Protein 8BF6 (pdb70)

Nearest PDB structures (foldseek):
  8bnw-assembly1_A  TM=9.988E-01  e=3.077E-55  Parageobacillus thermoglucosidasius
  3gfv-assembly2_B  TM=9.830E-01  e=4.828E-36  Bacillus subtilis subsp. subtilis str. 168
  5oah-assembly2_B  TM=9.627E-01  e=1.630E-33  Campylobacter jejuni
  5mbu-assembly2_B  TM=9.607E-01  e=5.272E-34  Campylobacter jejuni
  3tef-assembly1_A  TM=9.448E-01  e=3.572E-28  Vibrio cholerae

Sequence (278 aa):
EEITIKHELGETKVKKKPEKVVVFDFGVLDSLDKLGVEVTGVPKANLPSYLEKYKDSKYENVGGLMEPDFEKINEIAPDLIIISGRQANSYEKFAEIAPTVYMGIDTKNYIDSFANNMKTLGKIFGKEKEVEKELESINKQIEAVKAKAEKTSGKALIVLTTGGKVSAYGPGSRFGIIHDVLGIKPVDANIEVSTHGQSISFEYIAEKNPDYLFVVDRDAVVAGKPSAKQTIENELVKKTNAYKNNRIIYLNPNYWYLAGGGLISVAEMINEVEKGIE

Foldseek 3Di:
DWDWDQAPQGIFIAAAQWDEEEELAVQVVVQCVQLVRDHAEYQQVQAFPVRPVCVDPSHHHQHHSQDGVLVVLLVSLGREYEHEDSCSVVQVSVVVRYGYHYQYAQLLHRLVSLLVSLCVVCGRHVNNVVSVVLSVVLVVLLVVLLVVDVPDAFAEWEWEDDPLWIFTDEARELLNCLVPRRPHHHLDHDFDHDLNHHTDDLLVQLVSQGLAYEYEQPCCRPVVDGCTCVSQPDDSNCNHNCNVVVLHQYDHCSLSPRHDSHSVSSSSRSVSSSVSSD

Radius of gyration: 19.24 Å; Cα contacts (8 Å, |Δi|>4): 559; chains: 1; bounding box: 33×59×33 Å

Secondary structure (DSSP, 8-state):
-EEEEEETTEEEEEESS-S-EEE--HHHHHHHHHTT---SEE-GGG--GGGGGGGSTTSEE-EETTEE-HHHHHHH--SEEEE-GGGGGGHHHHHHHS-EEE----TTSHHHHHHHHHHHHHHHHT-HHHHHHHHHHHHHHHHHHHHHHHSS--EEEEEEEETTEEEEE-TTSTTTHHHHTT-PEES-TT----TT-EEE-HHHHHHH--SEEEEEEHHHHHTS---HHHHHSSTGGGGSHHHHTT-EEEE-HHHHTS--SSHHHHHHHHHHHHHHH-

B-factor: mean 61.37, std 17.38, range [30.0, 127.42]

Structure (mmCIF, N/CA/C/O backbone):
data_8BF6
#
_entry.id   8BF6
#
_cell.length_a   36.295
_cell.length_b   116.711
_cell.length_c   141.471
_cell.angle_alpha   90.000
_cell.angle_beta   90.000
_cell.angle_gamma   90.000
#
_symmetry.space_group_name_H-M   'C 2 2 21'
#
loop_
_entity.id
_entity.type
_entity.pdbx_description
1 polymer 'ABC transporter'
2 non-polymer 'FE (III) ION'
3 non-polymer Azotochelin
4 non-polymer 'NICKEL (II) ION'
5 non-polymer 'SULFATE ION'
6 water water
#
loop_
_atom_site.group_PDB
_atom_site.id
_atom_site.type_symbol
_atom_site.label_atom_id
_atom_site.label_alt_id
_atom_site.label_comp_id
_atom_site.label_asym_id
_atom_site.label_entity_id
_atom_site.label_seq_id
_atom_site.pdbx_PDB_ins_code
_atom_site.Cartn_x
_atom_site.Cartn_y
_atom_site.Cartn_z
_atom_site.occupancy
_atom_site.B_iso_or_equiv
_atom_site.auth_seq_id
_atom_site.auth_comp_id
_atom_site.auth_asym_id
_atom_site.auth_atom_id
_atom_site.pdbx_PDB_model_num
ATOM 1 N N . GLU A 1 20 ? 9.313 21.602 8.792 1.000 91.798 20 GLU A N 1
ATOM 2 C CA . GLU A 1 20 ? 9.659 20.711 7.656 1.000 93.827 20 GLU A CA 1
ATOM 3 C C . GLU A 1 20 ? 8.731 19.495 7.708 1.000 94.674 20 GLU A C 1
ATOM 4 O O . GLU A 1 20 ? 9.171 18.359 7.859 1.000 93.997 20 GLU A O 1
ATOM 16 N N . GLU A 1 21 ? 7.431 19.759 7.557 1.000 92.736 21 GLU A N 1
ATOM 17 C CA . GLU A 1 21 ? 6.369 18.777 7.719 1.000 90.792 21 GLU A CA 1
ATOM 18 C C . GLU A 1 21 ? 6.450 17.724 6.608 1.000 89.702 21 GLU A C 1
ATOM 19 O O . GLU A 1 21 ? 6.778 18.060 5.477 1.000 87.846 21 GLU A O 1
ATOM 31 N N . ILE A 1 22 ? 6.172 16.447 6.925 1.000 86.239 22 ILE A N 1
ATOM 32 C CA . ILE A 1 22 ? 5.965 15.424 5.904 1.000 83.173 22 ILE A CA 1
ATOM 33 C C . ILE A 1 22 ? 4.730 14.609 6.269 1.000 79.308 22 ILE A C 1
ATOM 34 O O . ILE A 1 22 ? 4.307 14.630 7.418 1.000 80.893 22 ILE A O 1
ATOM 50 N N . THR A 1 23 ? 4.177 13.891 5.280 1.000 81.169 23 THR A N 1
ATOM 51 C CA . THR A 1 23 ? 2.995 13.057 5.458 1.000 78.361 23 THR A CA 1
ATOM 52 C C . THR A 1 23 ? 3.396 11.584 5.371 1.000 76.326 23 THR A C 1
ATOM 53 O O . THR A 1 23 ? 3.959 11.155 4.368 1.000 77.445 23 THR A O 1
ATOM 64 N N . ILE A 1 24 ? 3.054 10.817 6.414 1.000 72.007 24 ILE A N 1
ATOM 65 C CA . ILE A 1 24 ? 3.305 9.390 6.476 1.000 72.434 24 ILE A CA 1
ATOM 66 C C . ILE A 1 24 ? 1.994 8.655 6.206 1.000 72.998 24 ILE A C 1
ATOM 67 O O . ILE A 1 24 ? 1.018 8.863 6.921 1.000 77.372 24 ILE A O 1
ATOM 83 N N . LYS A 1 25 ? 1.980 7.795 5.180 1.000 74.016 25 LYS A N 1
ATOM 84 C CA . LYS A 1 25 ? 0.895 6.847 4.984 1.000 76.549 25 LYS A CA 1
ATOM 85 C C . LYS A 1 25 ? 1.205 5.636 5.840 1.000 72.912 25 LYS A C 1
ATOM 86 O O . LYS A 1 25 ? 2.348 5.200 5.889 1.000 79.330 25 LYS A O 1
ATOM 105 N N . HIS A 1 26 ? 0.206 5.105 6.536 1.000 70.599 26 HIS A N 1
ATOM 106 C CA . HIS A 1 26 ? 0.456 3.938 7.361 1.000 67.796 26 HIS A CA 1
ATOM 107 C C . HIS A 1 26 ? -0.819 3.112 7.386 1.000 71.828 26 HIS A C 1
ATOM 108 O O . HIS A 1 26 ? -1.857 3.551 6.895 1.000 68.236 26 HIS A O 1
ATOM 123 N N . GLU A 1 27 ? -0.706 1.917 7.964 1.000 69.726 27 GLU A N 1
ATOM 124 C CA . GLU A 1 27 ? -1.796 0.962 7.995 1.000 73.422 27 GLU A CA 1
ATOM 125 C C . GLU A 1 27 ? -3.085 1.628 8.489 1.000 75.907 27 GLU A C 1
ATOM 126 O O . GLU A 1 27 ? -4.155 1.218 8.066 1.000 81.559 27 GLU A O 1
ATOM 138 N N . LEU A 1 28 ? -3.008 2.651 9.361 1.000 73.006 28 LEU A N 1
ATOM 139 C CA . LEU A 1 28 ? -4.207 3.158 10.022 1.000 73.599 28 LEU A CA 1
ATOM 140 C C . LEU A 1 28 ? -4.579 4.571 9.577 1.000 75.388 28 LEU A C 1
ATOM 141 O O . LEU A 1 28 ? -5.473 5.173 10.170 1.000 75.838 28 LEU A O 1
ATOM 157 N N . GLY A 1 29 ? -3.917 5.098 8.543 1.000 72.503 29 GLY A N 1
ATOM 158 C CA . GLY A 1 29 ? -4.273 6.407 8.028 1.000 72.984 29 GLY A CA 1
ATOM 159 C C . GLY A 1 29 ? -3.058 7.215 7.596 1.000 70.833 29 GLY A C 1
ATOM 160 O O . GLY A 1 29 ? -1.981 6.680 7.354 1.000 75.941 29 GLY A O 1
ATOM 164 N N . GLU A 1 30 ? -3.260 8.522 7.495 1.000 74.854 30 GLU A N 1
ATOM 165 C CA . GLU A 1 30 ? -2.230 9.403 6.988 1.000 77.885 30 GLU A CA 1
ATOM 166 C C . GLU A 1 30 ? -1.916 10.433 8.053 1.000 72.513 30 GLU A C 1
ATOM 167 O O . GLU A 1 30 ? -2.796 11.192 8.449 1.000 77.964 30 GLU A O 1
ATOM 179 N N . THR A 1 31 ? -0.645 10.492 8.445 1.000 66.283 31 THR A N 1
ATOM 180 C CA . THR A 1 31 ? -0.247 11.390 9.510 1.000 68.229 31 THR A CA 1
ATOM 181 C C . THR A 1 31 ? 0.742 12.426 8.987 1.000 66.964 31 THR A C 1
ATOM 182 O O . THR A 1 31 ? 1.750 12.081 8.383 1.000 69.148 31 THR A O 1
ATOM 193 N N . LYS A 1 32 ? 0.454 13.693 9.291 1.000 68.685 32 LYS A N 1
ATOM 194 C CA . LYS A 1 32 ? 1.352 14.799 9.013 1.000 70.562 32 LYS A CA 1
ATOM 195 C C . LYS A 1 32 ? 2.289 14.990 10.204 1.000 66.196 32 LYS A C 1
ATOM 196 O O . LYS A 1 32 ? 1.834 15.172 11.331 1.000 67.570 32 LYS A O 1
ATOM 215 N N . VAL A 1 33 ? 3.601 14.968 9.955 1.000 65.448 33 VAL A N 1
ATOM 216 C CA . VAL A 1 33 ? 4.563 15.002 11.042 1.000 67.242 33 VAL A CA 1
ATOM 217 C C . VAL A 1 33 ? 5.661 16.015 10.740 1.000 70.326 33 VAL A C 1
ATOM 218 O O . VAL A 1 33 ? 6.202 16.062 9.641 1.000 74.832 33 VAL A O 1
ATOM 231 N N . LYS A 1 34 ? 6.015 16.779 11.773 1.000 74.616 34 LYS A N 1
ATOM 232 C CA . LYS A 1 34 ? 7.191 17.629 11.764 1.000 80.133 34 LYS A CA 1
ATOM 233 C C . LYS A 1 34 ? 8.416 16.726 11.632 1.000 76.856 34 LYS A C 1
ATOM 234 O O . LYS A 1 34 ? 8.536 15.757 12.379 1.000 74.715 34 LYS A O 1
ATOM 253 N N . LYS A 1 35 ? 9.290 17.013 10.655 1.000 72.621 35 LYS A N 1
ATOM 254 C CA . LYS A 1 35 ? 10.606 16.385 10.596 1.000 71.255 35 LYS A CA 1
ATOM 255 C C . LYS A 1 35 ? 11.421 16.744 11.837 1.000 67.289 35 LYS A C 1
ATOM 256 O O . LYS A 1 35 ? 11.357 17.869 12.330 1.000 65.360 35 LYS A O 1
ATOM 275 N N . LYS A 1 36 ? 12.231 15.778 12.282 1.000 60.968 36 LYS A N 1
ATOM 276 C CA . LYS A 1 36 ? 13.081 15.897 13.457 1.000 61.510 36 LYS A CA 1
ATOM 277 C C . LYS A 1 36 ? 12.288 16.390 14.665 1.000 58.497 36 LYS A C 1
ATOM 278 O O . LYS A 1 36 ? 12.688 17.349 15.318 1.000 59.868 36 LYS A O 1
ATOM 297 N N . PRO A 1 37 ? 11.157 15.740 15.015 1.000 54.932 37 PRO A N 1
ATOM 298 C CA . PRO A 1 37 ? 10.329 16.202 16.134 1.000 57.805 37 PRO A CA 1
ATOM 299 C C . PRO A 1 37 ? 11.112 16.221 17.450 1.000 54.908 37 PRO A C 1
ATOM 300 O O . PRO A 1 37 ? 11.971 15.372 17.657 1.000 55.043 37 PRO A O 1
ATOM 311 N N . GLU A 1 38 ? 10.799 17.191 18.320 1.000 54.138 38 GLU A N 1
ATOM 312 C CA . GLU A 1 38 ? 11.517 17.373 19.574 1.000 61.329 38 GLU A CA 1
ATOM 313 C C . GLU A 1 38 ? 11.116 16.266 20.556 1.000 54.224 38 GLU A C 1
ATOM 314 O O . GLU A 1 38 ? 11.985 15.622 21.119 1.000 51.641 38 GLU A O 1
ATOM 326 N N . LYS A 1 39 ? 9.813 16.021 20.725 1.000 47.642 39 LYS A N 1
ATOM 327 C CA . LYS A 1 39 ? 9.330 15.121 21.760 1.000 49.882 39 LYS A CA 1
ATOM 328 C C . LYS A 1 39 ? 8.702 13.879 21.122 1.000 47.095 39 LYS A C 1
ATOM 329 O O . LYS A 1 39 ? 7.649 13.973 20.475 1.000 46.866 39 LYS A O 1
ATOM 348 N N . VAL A 1 40 ? 9.341 12.721 21.337 1.000 45.490 40 VAL A N 1
ATOM 349 C CA . VAL A 1 40 ? 8.918 11.463 20.725 1.000 45.240 40 VAL A CA 1
ATOM 350 C C . VAL A 1 40 ? 8.518 10.464 21.811 1.000 44.991 40 VAL A C 1
ATOM 351 O O . VAL A 1 40 ? 9.340 10.133 22.668 1.000 45.231 40 VAL A O 1
ATOM 364 N N . VAL A 1 41 ? 7.269 9.975 21.730 1.000 40.948 41 VAL A N 1
ATOM 365 C CA . VAL A 1 41 ? 6.776 8.885 22.572 1.000 40.191 41 VAL A CA 1
ATOM 366 C C . VAL A 1 41 ? 6.651 7.593 21.742 1.000 36.619 41 VAL A C 1
ATOM 367 O O . VAL A 1 41 ? 6.089 7.587 20.644 1.000 38.917 41 VAL A O 1
ATOM 380 N N . VAL A 1 42 ? 7.181 6.485 22.284 1.000 36.550 42 VAL A N 1
ATOM 381 C CA . VAL A 1 42 ? 7.387 5.237 21.553 1.000 36.874 42 VAL A CA 1
ATOM 382 C C . VAL A 1 42 ? 6.748 4.088 22.331 1.000 37.204 42 VAL A C 1
ATOM 383 O O . VAL A 1 42 ? 7.078 3.865 23.504 1.000 36.341 42 VAL A O 1
ATOM 396 N N . PHE A 1 43 ? 5.834 3.374 21.665 1.000 35.413 43 PHE A N 1
ATOM 397 C CA . PHE A 1 43 ? 5.160 2.223 22.238 1.000 37.623 43 PHE A CA 1
ATOM 398 C C . PHE A 1 43 ? 5.520 0.906 21.539 1.000 41.376 43 PHE A C 1
ATOM 399 O O . PHE A 1 43 ? 4.890 -0.112 21.824 1.000 38.416 43 PHE A O 1
ATOM 416 N N . ASP A 1 44 ? 6.506 0.923 20.632 1.000 40.512 44 ASP A N 1
ATOM 417 C CA . ASP A 1 44 ? 6.990 -0.287 19.981 1.000 40.211 44 ASP A CA 1
ATOM 418 C C . ASP A 1 44 ? 8.474 -0.410 20.312 1.000 38.327 44 ASP A C 1
ATOM 419 O O . ASP A 1 44 ? 9.229 0.528 20.057 1.000 41.250 44 ASP A O 1
ATOM 428 N N . PHE A 1 45 ? 8.913 -1.550 20.860 1.000 39.177 45 PHE A N 1
ATOM 429 C CA . PHE A 1 45 ? 10.286 -1.628 21.360 1.000 37.263 45 PHE A CA 1
ATOM 430 C C . PHE A 1 45 ? 11.301 -1.811 20.230 1.000 35.777 45 PHE A C 1
ATOM 431 O O . PHE A 1 45 ? 12.423 -1.327 20.329 1.000 39.836 45 PHE A O 1
ATOM 448 N N . GLY A 1 46 ? 10.886 -2.483 19.163 1.000 38.176 46 GLY A N 1
ATOM 449 C CA . GLY A 1 46 ? 11.594 -2.471 17.892 1.000 40.799 46 GLY A CA 1
ATOM 450 C C . GLY A 1 46 ? 11.928 -1.062 17.426 1.000 38.247 46 GLY A C 1
ATOM 451 O O . GLY A 1 46 ? 13.062 -0.768 17.076 1.000 40.277 46 GLY A O 1
ATOM 455 N N . VAL A 1 47 ? 10.931 -0.179 17.406 1.000 38.566 47 VAL A N 1
ATOM 456 C CA . VAL A 1 47 ? 11.223 1.201 17.059 1.000 38.634 47 VAL A CA 1
ATOM 457 C C . VAL A 1 47 ? 12.186 1.806 18.069 1.000 38.821 47 VAL A C 1
ATOM 458 O O . VAL A 1 47 ? 13.096 2.557 17.683 1.000 38.198 47 VAL A O 1
ATOM 471 N N . LEU A 1 48 ? 11.954 1.518 19.359 1.000 37.150 48 LEU A N 1
ATOM 472 C CA . LEU A 1 48 ? 12.771 2.118 20.392 1.000 37.425 48 LEU A CA 1
ATOM 473 C C . LEU A 1 48 ? 14.229 1.727 20.176 1.000 36.751 48 LEU A C 1
ATOM 474 O O . LEU A 1 48 ? 15.116 2.581 20.213 1.000 39.935 48 LEU A O 1
ATOM 490 N N . ASP A 1 49 ? 14.469 0.441 19.935 1.000 35.317 49 ASP A N 1
ATOM 491 C CA . ASP A 1 49 ? 15.835 -0.022 19.742 1.000 41.595 49 ASP A CA 1
ATOM 492 C C . ASP A 1 49 ? 16.417 0.531 18.431 1.000 41.163 49 ASP A C 1
ATOM 493 O O . ASP A 1 49 ? 17.627 0.716 18.328 1.000 43.084 49 ASP A O 1
ATOM 502 N N . SER A 1 50 ? 15.568 0.790 17.430 1.000 41.962 50 SER A N 1
ATOM 503 C CA . SER A 1 50 ? 16.023 1.390 16.180 1.000 41.871 50 SER A CA 1
ATOM 504 C C . SER A 1 50 ? 16.478 2.832 16.416 1.000 44.668 50 SER A C 1
ATOM 505 O O . SER A 1 50 ? 17.572 3.232 16.012 1.000 45.092 50 SER A O 1
ATOM 513 N N . LEU A 1 51 ? 15.649 3.617 17.109 1.000 45.600 51 LEU A N 1
ATOM 514 C CA . LEU A 1 51 ? 16.007 4.990 17.427 1.000 46.277 51 LEU A CA 1
ATOM 515 C C . LEU A 1 51 ? 17.246 5.009 18.322 1.000 46.794 51 LEU A C 1
ATOM 516 O O . LEU A 1 51 ? 18.127 5.850 18.138 1.000 49.635 51 LEU A O 1
ATOM 532 N N . ASP A 1 52 ? 17.354 4.040 19.244 1.000 48.686 52 ASP A N 1
ATOM 533 C CA . ASP A 1 52 ? 18.572 3.902 20.036 1.000 50.097 52 ASP A CA 1
ATOM 534 C C . ASP A 1 52 ? 19.775 3.741 19.099 1.000 53.656 52 ASP A C 1
ATOM 535 O O . ASP A 1 52 ? 20.810 4.366 19.269 1.000 54.606 52 ASP A O 1
ATOM 544 N N . LYS A 1 53 ? 19.645 2.846 18.126 1.000 54.071 53 LYS A N 1
ATOM 545 C CA . LYS A 1 53 ? 20.737 2.520 17.227 1.000 53.659 53 LYS A CA 1
ATOM 546 C C . LYS A 1 53 ? 21.147 3.746 16.412 1.000 54.841 53 LYS A C 1
ATOM 547 O O . LYS A 1 53 ? 22.334 3.917 16.126 1.000 54.927 53 LYS A O 1
ATOM 566 N N . LEU A 1 54 ? 20.173 4.593 16.045 1.000 52.634 54 LEU A N 1
ATOM 567 C CA . LEU A 1 54 ? 20.429 5.748 15.190 1.000 56.044 54 LEU A CA 1
ATOM 568 C C . LEU A 1 54 ? 20.785 7.000 15.987 1.000 54.823 54 LEU A C 1
ATOM 569 O O . LEU A 1 54 ? 20.916 8.073 15.401 1.000 56.207 54 LEU A O 1
ATOM 585 N N . GLY A 1 55 ? 20.891 6.880 17.316 1.000 53.379 55 GLY A N 1
ATOM 586 C CA . GLY A 1 55 ? 21.267 7.999 18.159 1.000 49.252 55 GLY A CA 1
ATOM 587 C C . GLY A 1 55 ? 20.190 9.071 18.187 1.000 51.296 55 GLY A C 1
ATOM 588 O O . GLY A 1 55 ? 20.489 10.253 18.276 1.000 55.538 55 GLY A O 1
ATOM 592 N N . VAL A 1 56 ? 18.928 8.653 18.075 1.000 53.465 56 VAL A N 1
ATOM 593 C CA . VAL A 1 56 ? 17.808 9.576 18.114 1.000 49.084 56 VAL A CA 1
ATOM 594 C C . VAL A 1 56 ? 17.241 9.557 19.533 1.000 47.889 56 VAL A C 1
ATOM 595 O O . VAL A 1 56 ? 16.904 8.490 20.031 1.000 45.860 56 VAL A O 1
ATOM 608 N N . GLU A 1 57 ? 17.061 10.733 20.139 1.000 46.120 57 GLU A N 1
ATOM 609 C CA . GLU A 1 57 ? 16.657 10.797 21.530 1.000 50.738 57 GLU A CA 1
ATOM 610 C C . GLU A 1 57 ? 15.131 10.677 21.602 1.000 47.596 57 GLU A C 1
ATOM 611 O O . GLU A 1 57 ? 14.411 11.280 20.811 1.000 52.775 57 GLU A O 1
ATOM 623 N N . VAL A 1 58 ? 14.624 9.864 22.527 1.000 45.101 58 VAL A N 1
ATOM 624 C CA . VAL A 1 58 ? 13.192 9.777 22.750 1.000 42.430 58 VAL A CA 1
ATOM 625 C C . VAL A 1 58 ? 12.875 10.395 24.109 1.000 40.130 58 VAL A C 1
ATOM 626 O O . VAL A 1 58 ? 13.757 10.521 24.952 1.000 43.761 58 VAL A O 1
ATOM 639 N N . THR A 1 59 ? 11.603 10.792 24.292 1.000 43.052 59 THR A N 1
ATOM 640 C CA . THR A 1 59 ? 11.144 11.479 25.485 1.000 41.886 59 THR A CA 1
ATOM 641 C C . THR A 1 59 ? 10.413 10.509 26.405 1.000 41.544 59 THR A C 1
ATOM 642 O O . THR A 1 59 ? 10.618 10.564 27.610 1.000 40.204 59 THR A O 1
ATOM 653 N N . GLY A 1 60 ? 9.504 9.688 25.856 1.000 38.491 60 GLY A N 1
ATOM 654 C CA . GLY A 1 60 ? 8.647 8.843 26.685 1.000 38.138 60 GLY A CA 1
ATOM 655 C C . GLY A 1 60 ? 8.594 7.394 26.184 1.000 39.238 60 GLY A C 1
ATOM 656 O O . GLY A 1 60 ? 8.595 7.143 24.972 1.000 35.510 60 GLY A O 1
ATOM 660 N N . VAL A 1 61 ? 8.559 6.449 27.128 1.000 36.811 61 VAL A N 1
ATOM 661 C CA . VAL A 1 61 ? 8.452 5.026 26.834 1.000 38.864 61 VAL A CA 1
ATOM 662 C C . VAL A 1 61 ? 7.596 4.371 27.913 1.000 38.185 61 VAL A C 1
ATOM 663 O O . VAL A 1 61 ? 7.479 4.899 29.027 1.000 35.192 61 VAL A O 1
ATOM 676 N N . PRO A 1 62 ? 7.028 3.173 27.629 1.000 41.279 62 PRO A N 1
ATOM 677 C CA . PRO A 1 62 ? 6.294 2.388 28.624 1.000 42.598 62 PRO A CA 1
ATOM 678 C C . PRO A 1 62 ? 7.252 1.538 29.460 1.000 39.423 62 PRO A C 1
ATOM 679 O O . PRO A 1 62 ? 7.583 0.401 29.100 1.000 39.220 62 PRO A O 1
ATOM 690 N N . LYS A 1 63 ? 7.711 2.135 30.562 1.000 37.650 63 LYS A N 1
ATOM 691 C CA . LYS A 1 63 ? 8.818 1.582 31.330 1.000 39.381 63 LYS A CA 1
ATOM 692 C C . LYS A 1 63 ? 8.449 0.231 31.933 1.000 38.261 63 LYS A C 1
ATOM 693 O O . LYS A 1 63 ? 9.316 -0.620 32.080 1.000 41.907 63 LYS A O 1
ATOM 712 N N . ALA A 1 64 ? 7.162 0.025 32.209 1.000 42.092 64 ALA A N 1
ATOM 713 C CA . ALA A 1 64 ? 6.708 -1.195 32.864 1.000 48.194 64 ALA A CA 1
ATOM 714 C C . ALA A 1 64 ? 7.062 -2.440 32.046 1.000 45.130 64 ALA A C 1
ATOM 715 O O . ALA A 1 64 ? 7.205 -3.504 32.634 1.000 47.754 64 ALA A O 1
ATOM 722 N N . ASN A 1 65 ? 7.203 -2.348 30.712 1.000 39.122 65 ASN A N 1
ATOM 723 C CA . ASN A 1 65 ? 7.454 -3.559 29.926 1.000 38.482 65 ASN A CA 1
ATOM 724 C C . ASN A 1 65 ? 8.786 -3.504 29.185 1.000 39.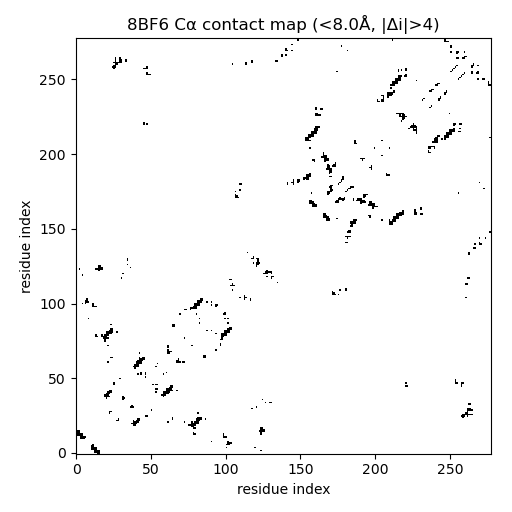093 65 ASN A C 1
ATOM 725 O O . ASN A 1 65 ? 8.941 -4.211 28.206 1.000 37.671 65 ASN A O 1
ATOM 736 N N . LEU A 1 66 ? 9.709 -2.628 29.596 1.000 37.050 66 LEU A N 1
ATOM 737 C CA . LEU A 1 66 ? 10.931 -2.436 28.849 1.000 36.663 66 LEU A CA 1
ATOM 738 C C . LEU A 1 66 ? 11.684 -3.753 28.817 1.000 39.420 66 LEU A C 1
ATOM 739 O O . LEU A 1 66 ? 11.831 -4.367 29.869 1.000 37.349 66 LEU A O 1
ATOM 755 N N . PRO A 1 67 ? 12.181 -4.184 27.632 1.000 40.713 67 PRO A N 1
ATOM 756 C CA . PRO A 1 67 ? 13.080 -5.341 27.532 1.000 39.302 67 PRO A CA 1
ATOM 757 C C . PRO A 1 67 ? 14.410 -5.115 28.251 1.000 41.658 67 PRO A C 1
ATOM 758 O O . PRO A 1 67 ? 14.856 -3.971 28.430 1.000 38.711 67 PRO A O 1
ATOM 769 N N . SER A 1 68 ? 15.025 -6.237 28.672 1.000 39.095 68 SER A N 1
ATOM 770 C CA . SER A 1 68 ? 16.305 -6.252 29.346 1.000 42.363 68 SER A CA 1
ATOM 771 C C . SER A 1 68 ? 17.266 -5.303 28.645 1.000 42.613 68 SER A C 1
ATOM 772 O O . SER A 1 68 ? 17.887 -4.461 29.271 1.000 46.454 68 SER A O 1
ATOM 780 N N . TYR A 1 69 ? 17.391 -5.480 27.324 1.000 42.841 69 TYR A N 1
ATOM 781 C CA . TYR A 1 69 ? 18.436 -4.835 26.552 1.000 44.693 69 TYR A CA 1
ATOM 782 C C . TYR A 1 69 ? 18.134 -3.351 26.354 1.000 41.812 69 TYR A C 1
ATOM 783 O O . TYR A 1 69 ? 18.971 -2.628 25.849 1.000 40.555 69 TYR A O 1
ATOM 801 N N . LEU A 1 70 ? 16.967 -2.879 26.799 1.000 43.410 70 LEU A N 1
ATOM 802 C CA . LEU A 1 70 ? 16.617 -1.474 26.686 1.000 42.382 70 LEU A CA 1
ATOM 803 C C . LEU A 1 70 ? 16.419 -0.852 28.067 1.000 42.295 70 LEU A C 1
ATOM 804 O O . LEU A 1 70 ? 15.705 0.154 28.186 1.000 41.488 70 LEU A O 1
ATOM 820 N N . GLU A 1 71 ? 17.055 -1.452 29.083 1.000 42.866 71 GLU A N 1
ATOM 821 C CA . GLU A 1 71 ? 16.923 -1.064 30.482 1.000 48.613 71 GLU A CA 1
ATOM 822 C C . GLU A 1 71 ? 17.298 0.399 30.692 1.000 44.897 71 GLU A C 1
ATOM 823 O O . GLU A 1 71 ? 16.936 1.006 31.691 1.000 51.484 71 GLU A O 1
ATOM 835 N N . LYS A 1 72 ? 18.123 0.942 29.816 1.000 46.032 72 LYS A N 1
ATOM 836 C CA . LYS A 1 72 ? 18.599 2.289 30.032 1.000 47.080 72 LYS A CA 1
ATOM 837 C C . LYS A 1 72 ? 17.456 3.301 29.885 1.000 45.972 72 LYS A C 1
ATOM 838 O O . LYS A 1 72 ? 17.525 4.378 30.461 1.000 45.666 72 LYS A O 1
ATOM 857 N N . TYR A 1 73 ? 16.381 2.950 29.158 1.000 41.660 73 TYR A N 1
ATOM 858 C CA . TYR A 1 73 ? 15.227 3.829 29.048 1.000 39.076 73 TYR A CA 1
ATOM 859 C C . TYR A 1 73 ? 14.363 3.866 30.312 1.000 40.924 73 TYR A C 1
ATOM 860 O O . TYR A 1 73 ? 13.349 4.576 30.342 1.000 39.027 73 TYR A O 1
ATOM 878 N N . LYS A 1 74 ? 14.768 3.143 31.357 1.000 41.445 74 LYS A N 1
ATOM 879 C CA . LYS A 1 74 ? 14.182 3.325 32.681 1.000 42.857 74 LYS A CA 1
ATOM 880 C C . LYS A 1 74 ? 14.617 4.642 33.313 1.000 39.884 74 LYS A C 1
ATOM 881 O O . LYS A 1 74 ? 13.993 5.126 34.241 1.000 37.855 74 LYS A O 1
ATOM 900 N N . ASP A 1 75 ? 15.741 5.179 32.866 1.000 38.515 75 ASP A N 1
ATOM 901 C CA . ASP A 1 75 ? 16.336 6.342 33.478 1.000 38.944 75 ASP A CA 1
ATOM 902 C C . ASP A 1 75 ? 15.309 7.463 33.655 1.000 39.521 75 ASP A C 1
ATOM 903 O O . ASP A 1 75 ? 14.406 7.643 32.840 1.000 39.659 75 ASP A O 1
ATOM 912 N N . SER A 1 76 ? 15.495 8.231 34.727 1.000 37.477 76 SER A N 1
ATOM 913 C CA . SER A 1 76 ? 14.613 9.329 35.074 1.000 44.094 76 SER A CA 1
ATOM 914 C C . SER A 1 76 ? 14.632 10.424 33.997 1.000 45.018 76 SER A C 1
ATOM 915 O O . SER A 1 76 ? 13.795 11.318 34.023 1.000 45.560 76 SER A O 1
ATOM 923 N N . LYS A 1 77 ? 15.575 10.386 33.060 1.000 47.481 77 LYS A N 1
ATOM 924 C CA . LYS A 1 77 ? 15.565 11.371 31.990 1.000 49.978 77 LYS A CA 1
ATOM 925 C C . LYS A 1 77 ? 14.465 11.052 30.986 1.000 46.239 77 LYS A C 1
ATOM 926 O O . LYS A 1 77 ? 14.141 11.920 30.191 1.000 44.774 77 LYS A O 1
ATOM 945 N N . TYR A 1 78 ? 13.908 9.830 31.009 1.000 41.952 78 TYR A N 1
ATOM 946 C CA . TYR A 1 78 ? 12.787 9.477 30.150 1.000 38.874 78 TYR A CA 1
ATOM 947 C C . TYR A 1 78 ? 11.487 9.506 30.943 1.000 40.122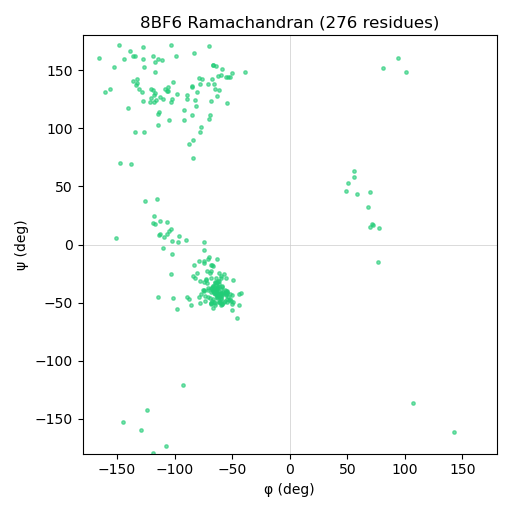 78 TYR A C 1
ATOM 948 O O . TYR A 1 78 ? 11.443 9.090 32.104 1.000 38.517 78 TYR A O 1
ATOM 966 N N . GLU A 1 79 ? 10.423 10.020 30.309 1.000 41.060 79 GLU A N 1
ATOM 967 C CA . GLU A 1 79 ? 9.089 9.990 30.892 1.000 39.356 79 GLU A CA 1
ATOM 968 C C . GLU A 1 79 ? 8.519 8.585 30.769 1.000 37.150 79 GLU A C 1
ATOM 969 O O . GLU A 1 79 ? 8.705 7.941 29.757 1.000 34.635 79 GLU A O 1
ATOM 981 N N . ASN A 1 80 ? 7.797 8.148 31.796 1.000 36.331 80 ASN A N 1
ATOM 982 C CA . ASN A 1 80 ? 7.120 6.877 31.833 1.000 37.511 80 ASN A CA 1
ATOM 983 C C . ASN A 1 80 ? 5.700 7.080 31.321 1.000 36.921 80 ASN A C 1
ATOM 984 O O . ASN A 1 80 ? 4.947 7.841 31.914 1.000 41.830 80 ASN A O 1
ATOM 995 N N . VAL A 1 81 ? 5.357 6.449 30.186 1.000 37.139 81 VAL A N 1
ATOM 996 C CA . VAL A 1 81 ? 4.025 6.580 29.623 1.000 39.014 81 VAL A CA 1
ATOM 997 C C . VAL A 1 81 ? 3.202 5.304 29.826 1.000 39.576 81 VAL A C 1
ATOM 998 O O . VAL A 1 81 ? 2.195 5.144 29.153 1.000 40.208 81 VAL A O 1
ATOM 1011 N N . GLY A 1 82 ? 3.590 4.444 30.783 1.000 42.269 82 GLY A N 1
ATOM 1012 C CA . GLY A 1 82 ? 2.747 3.336 31.230 1.000 42.565 82 GLY A CA 1
ATOM 1013 C C . GLY A 1 82 ? 3.231 1.959 30.753 1.000 42.017 82 GLY A C 1
ATOM 1014 O O . GLY A 1 82 ? 4.409 1.622 30.828 1.000 37.924 82 GLY A O 1
ATOM 1018 N N . GLY A 1 83 ? 2.279 1.138 30.301 1.000 46.956 83 GLY A N 1
ATOM 1019 C CA . GLY A 1 83 ? 2.569 -0.187 29.780 1.000 43.397 83 GLY A CA 1
ATOM 1020 C C . GLY A 1 83 ? 2.183 -0.273 28.311 1.000 43.926 83 GLY A C 1
ATOM 1021 O O . GLY A 1 83 ? 1.368 0.528 27.860 1.000 41.102 83 GLY A O 1
ATOM 1025 N N . LEU A 1 84 ? 2.800 -1.218 27.593 1.000 39.959 84 LEU A N 1
ATOM 1026 C CA . LEU A 1 84 ? 2.417 -1.579 26.231 1.000 44.182 84 LEU A CA 1
ATOM 1027 C C . LEU A 1 84 ? 0.900 -1.706 26.082 1.000 43.379 84 LEU A C 1
ATOM 1028 O O . LEU A 1 84 ? 0.327 -1.268 25.080 1.000 42.264 84 LEU A O 1
ATOM 1044 N N . MET A 1 85 ? 0.255 -2.334 27.069 1.000 45.840 85 MET A N 1
ATOM 1045 C CA . MET A 1 85 ? -1.174 -2.576 26.992 1.000 50.717 85 MET A CA 1
ATOM 1046 C C . MET A 1 85 ? -1.952 -1.579 27.852 1.000 49.176 85 MET A C 1
ATOM 1047 O O . MET A 1 85 ? -3.151 -1.718 27.959 1.000 48.210 85 MET A O 1
ATOM 1061 N N . GLU A 1 86 ? -1.284 -0.613 28.490 1.000 45.745 86 GLU A N 1
ATOM 1062 C CA . GLU A 1 86 ? -1.925 0.264 29.463 1.000 47.990 86 GLU A CA 1
ATOM 1063 C C . GLU A 1 86 ? -1.243 1.629 29.373 1.000 44.300 86 GLU A C 1
ATOM 1064 O O . GLU A 1 86 ? -0.413 1.965 30.225 1.000 40.037 86 GLU A O 1
ATOM 1076 N N . PRO A 1 87 ? -1.464 2.361 28.256 1.000 43.605 87 PRO A N 1
ATOM 1077 C CA . PRO A 1 87 ? -0.865 3.677 28.049 1.000 44.093 87 PRO A CA 1
ATOM 1078 C C . PRO A 1 87 ? -1.428 4.636 29.086 1.000 39.843 87 PRO A C 1
ATOM 1079 O O . PRO A 1 87 ? -2.627 4.611 29.352 1.000 39.918 87 PRO A O 1
ATOM 1090 N N . ASP A 1 88 ? -0.555 5.485 29.649 1.000 39.728 88 ASP A N 1
ATOM 1091 C CA . ASP A 1 88 ? -0.980 6.532 30.557 1.000 41.334 88 ASP A CA 1
ATOM 1092 C C . ASP A 1 88 ? -1.332 7.742 29.690 1.000 42.740 88 ASP A C 1
ATOM 1093 O O . ASP A 1 88 ? -0.475 8.585 29.430 1.000 42.953 88 ASP A O 1
ATOM 1102 N N . PHE A 1 89 ? -2.580 7.798 29.198 1.000 43.287 89 PHE A N 1
ATOM 1103 C CA . PHE A 1 89 ? -3.023 8.825 28.252 1.000 44.106 89 PHE A CA 1
ATOM 1104 C C . PHE A 1 89 ? -2.917 10.234 28.844 1.000 43.650 89 PHE A C 1
ATOM 1105 O O . PHE A 1 89 ? -2.562 11.171 28.126 1.000 41.965 89 PHE A O 1
ATOM 1122 N N . GLU A 1 90 ? -3.151 10.377 30.154 1.000 43.119 90 GLU A N 1
ATOM 1123 C CA . GLU A 1 90 ? -3.064 11.687 30.787 1.000 46.412 90 GLU A CA 1
ATOM 1124 C C . GLU A 1 90 ? -1.622 12.171 30.766 1.000 41.028 90 GLU A C 1
ATOM 1125 O O . GLU A 1 90 ? -1.323 13.305 30.386 1.000 39.816 90 GLU A O 1
ATOM 1137 N N . LYS A 1 91 ? -0.693 11.295 31.146 1.000 42.216 91 LYS A N 1
ATOM 1138 C CA . LYS A 1 91 ? 0.713 11.672 31.128 1.000 39.477 91 LYS A CA 1
ATOM 1139 C C . LYS A 1 91 ? 1.140 12.074 29.713 1.000 41.862 91 LYS A C 1
ATOM 1140 O O . LYS A 1 91 ? 1.935 13.008 29.538 1.000 41.513 91 LYS A O 1
ATOM 1159 N N . ILE A 1 92 ? 0.694 11.289 28.723 1.000 39.307 92 ILE A N 1
ATOM 1160 C CA . ILE A 1 92 ? 1.067 11.519 27.329 1.000 40.703 92 ILE A CA 1
ATOM 1161 C C . ILE A 1 92 ? 0.602 12.921 26.932 1.000 42.038 92 ILE A C 1
ATOM 1162 O O . ILE A 1 92 ? 1.357 13.680 26.341 1.000 44.073 92 ILE A O 1
ATOM 1178 N N . ASN A 1 93 ? -0.622 13.264 27.325 1.000 43.210 93 ASN A N 1
ATOM 1179 C CA . ASN A 1 93 ? -1.154 14.603 27.144 1.000 46.483 93 ASN A CA 1
ATOM 1180 C C . ASN A 1 93 ? -0.266 15.687 27.737 1.000 48.172 93 ASN A C 1
ATOM 1181 O O . ASN A 1 93 ? 0.020 16.664 27.050 1.000 44.933 93 ASN A O 1
ATOM 1192 N N . GLU A 1 94 ? 0.145 15.514 29.003 1.000 44.411 94 GLU A N 1
ATOM 1193 C CA . GLU A 1 94 ? 1.006 16.470 29.683 1.000 45.508 94 GLU A CA 1
ATOM 1194 C C . GLU A 1 94 ? 2.323 16.648 28.915 1.000 44.446 94 GLU A C 1
ATOM 1195 O O . GLU A 1 94 ? 2.846 17.761 28.836 1.000 45.562 94 GLU A O 1
ATOM 1207 N N . ILE A 1 95 ? 2.858 15.591 28.305 1.000 41.856 95 ILE A N 1
ATOM 1208 C CA . ILE A 1 95 ? 4.097 15.689 27.532 1.000 44.529 95 ILE A CA 1
ATOM 1209 C C . ILE A 1 95 ? 3.882 16.512 26.252 1.000 43.190 95 ILE A C 1
ATOM 1210 O O . ILE A 1 95 ? 4.767 17.269 25.840 1.000 44.216 95 ILE A O 1
ATOM 1226 N N . ALA A 1 96 ? 2.708 16.347 25.626 1.000 47.165 96 ALA A N 1
ATOM 1227 C CA . ALA A 1 96 ? 2.361 17.013 24.374 1.000 48.080 96 ALA A CA 1
ATOM 1228 C C . ALA A 1 96 ? 3.435 16.664 23.351 1.000 47.025 96 ALA A C 1
ATOM 1229 O O . ALA A 1 96 ? 4.206 17.531 22.912 1.000 47.551 96 ALA A O 1
ATOM 1236 N N . PRO A 1 97 ? 3.562 15.365 23.001 1.000 44.327 97 PRO A N 1
ATOM 1237 C CA . PRO A 1 97 ? 4.613 14.923 22.091 1.000 45.177 97 PRO A CA 1
ATOM 1238 C C . PRO A 1 97 ? 4.388 15.485 20.690 1.000 47.340 97 PRO A C 1
ATOM 1239 O O . PRO A 1 97 ? 3.250 15.742 20.303 1.000 44.544 97 PRO A O 1
ATOM 1250 N N . ASP A 1 98 ? 5.480 15.612 19.932 1.000 48.336 98 ASP A N 1
ATOM 1251 C CA . ASP A 1 98 ? 5.415 15.956 18.518 1.000 50.118 98 ASP A CA 1
ATOM 1252 C C . ASP A 1 98 ? 5.141 14.704 17.680 1.000 51.740 98 ASP A C 1
ATOM 1253 O O . ASP A 1 98 ? 4.714 14.813 16.537 1.000 52.539 98 ASP A O 1
ATOM 1262 N N . LEU A 1 99 ? 5.356 13.507 18.245 1.000 44.218 99 LEU A N 1
ATOM 1263 C CA . LEU A 1 99 ? 5.110 12.276 17.513 1.000 47.232 99 LEU A CA 1
ATOM 1264 C C . LEU A 1 99 ? 4.968 11.128 18.507 1.000 43.401 99 LEU A C 1
ATOM 1265 O O . LEU A 1 99 ? 5.790 10.998 19.408 1.000 45.375 99 LEU A O 1
ATOM 1281 N N . ILE A 1 100 ? 3.907 10.338 18.336 1.000 42.158 100 ILE A N 1
ATOM 1282 C CA . ILE A 1 100 ? 3.750 9.049 18.991 1.000 43.919 100 ILE A CA 1
ATOM 1283 C C . ILE A 1 100 ? 3.920 7.946 17.945 1.000 45.086 100 ILE A C 1
ATOM 1284 O O . ILE A 1 100 ? 3.372 8.029 16.847 1.000 45.978 100 ILE A O 1
ATOM 1300 N N . ILE A 1 101 ? 4.713 6.919 18.278 1.000 42.237 101 ILE A N 1
ATOM 1301 C CA . ILE A 1 101 ? 4.842 5.752 17.411 1.000 44.709 101 ILE A CA 1
ATOM 1302 C C . ILE A 1 101 ? 4.308 4.506 18.121 1.000 40.456 101 ILE A C 1
ATOM 1303 O O . ILE A 1 101 ? 4.755 4.172 19.220 1.000 41.501 101 ILE A O 1
ATOM 1319 N N . ILE A 1 102 ? 3.356 3.828 17.480 1.000 40.926 102 ILE A N 1
ATOM 1320 C CA . ILE A 1 102 ? 2.684 2.670 18.055 1.000 42.021 102 ILE A CA 1
ATOM 1321 C C . ILE A 1 102 ? 2.773 1.512 17.067 1.000 41.536 102 ILE A C 1
ATOM 1322 O O . ILE A 1 102 ? 3.138 1.699 15.905 1.000 40.797 102 ILE A O 1
ATOM 1338 N N . SER A 1 103 ? 2.392 0.313 17.534 1.000 43.237 103 SER A N 1
ATOM 1339 C CA . SER A 1 103 ? 2.310 -0.849 16.662 1.000 42.316 103 SER A CA 1
ATOM 1340 C C . SER A 1 103 ? 1.138 -1.717 17.111 1.000 43.153 103 SER A C 1
ATOM 1341 O O . SER A 1 103 ? 0.192 -1.200 17.697 1.000 43.523 103 SER A O 1
ATOM 1349 N N . GLY A 1 104 ? 1.217 -3.029 16.840 1.000 40.610 104 GLY A N 1
ATOM 1350 C CA . GLY A 1 104 ? 0.097 -3.957 16.917 1.000 41.714 104 GLY A CA 1
ATOM 1351 C C . GLY A 1 104 ? -0.637 -3.961 18.255 1.000 43.636 104 GLY A C 1
ATOM 1352 O O . GLY A 1 104 ? -1.860 -3.951 18.268 1.000 45.169 104 GLY A O 1
ATOM 1356 N N . ARG A 1 105 ? 0.091 -3.975 19.378 1.000 40.254 105 ARG A N 1
ATOM 1357 C CA . ARG A 1 105 ? -0.526 -4.043 20.699 1.000 44.238 105 ARG A CA 1
ATOM 1358 C C . ARG A 1 105 ? -1.439 -2.831 20.976 1.000 48.302 105 ARG A C 1
ATOM 1359 O O . ARG A 1 105 ? -2.308 -2.923 21.839 1.000 46.738 105 ARG A O 1
ATOM 1380 N N . GLN A 1 106 ? -1.213 -1.684 20.306 1.000 45.082 106 GLN A N 1
ATOM 1381 C CA . GLN A 1 106 ? -1.992 -0.469 20.551 1.000 46.199 106 GLN A CA 1
ATOM 1382 C C . GLN A 1 106 ? -2.940 -0.130 19.396 1.000 51.478 106 GLN A C 1
ATOM 1383 O O . GLN A 1 106 ? -3.576 0.924 19.427 1.000 49.858 106 GLN A O 1
ATOM 1397 N N . ALA A 1 107 ? -3.067 -1.006 18.383 1.000 48.126 107 ALA A N 1
ATOM 1398 C CA . ALA A 1 107 ? -3.798 -0.644 17.180 1.000 52.035 107 ALA A CA 1
ATOM 1399 C C . ALA A 1 107 ? -5.227 -0.210 17.528 1.000 56.096 107 ALA A C 1
ATOM 1400 O O . ALA A 1 107 ? -5.711 0.772 16.980 1.000 53.135 107 ALA A O 1
ATOM 1407 N N . ASN A 1 108 ? -5.861 -0.906 18.490 1.000 60.446 108 ASN A N 1
ATOM 1408 C CA . ASN A 1 108 ? -7.189 -0.585 18.993 1.000 62.271 108 ASN A CA 1
ATOM 1409 C C . ASN A 1 108 ? -7.312 0.844 19.505 1.000 61.413 108 ASN A C 1
ATOM 1410 O O . ASN A 1 108 ? -8.405 1.392 19.506 1.000 63.546 108 ASN A O 1
ATOM 1421 N N . SER A 1 109 ? -6.206 1.411 19.991 1.000 57.667 109 SER A N 1
ATOM 1422 C CA . SER A 1 109 ? -6.212 2.690 20.670 1.000 55.650 109 SER A CA 1
ATOM 1423 C C . SER A 1 109 ? -5.693 3.807 19.770 1.000 54.547 109 SER A C 1
ATOM 1424 O O . SER A 1 109 ? -5.441 4.903 20.278 1.000 54.885 109 SER A O 1
ATOM 1432 N N . TYR A 1 110 ? -5.584 3.543 18.454 1.000 50.847 110 TYR A N 1
ATOM 1433 C CA . TYR A 1 110 ? -4.965 4.472 17.520 1.000 52.426 110 TYR A CA 1
ATOM 1434 C C . TYR A 1 110 ? -5.569 5.869 17.669 1.000 55.262 110 TYR A C 1
ATOM 1435 O O . TYR A 1 110 ? -4.828 6.852 17.772 1.000 53.945 110 TYR A O 1
ATOM 1453 N N . GLU A 1 111 ? -6.914 5.934 17.681 1.000 59.136 111 GLU A N 1
ATOM 1454 C CA . GLU A 1 111 ? -7.652 7.191 17.678 1.000 65.301 111 GLU A CA 1
ATOM 1455 C C . GLU A 1 111 ? -7.400 8.010 18.948 1.000 63.910 111 GLU A C 1
ATOM 1456 O O . GLU A 1 111 ? -7.293 9.233 18.876 1.000 66.754 111 GLU A O 1
ATOM 1468 N N . LYS A 1 112 ? -7.332 7.342 20.105 1.000 61.226 112 LYS A N 1
ATOM 1469 C CA . LYS A 1 112 ? -7.005 7.995 21.362 1.000 60.538 112 LYS A CA 1
ATOM 1470 C C . LYS A 1 112 ? -5.615 8.620 21.301 1.000 58.613 112 LYS A C 1
ATOM 1471 O O . LYS A 1 112 ? -5.442 9.744 21.753 1.000 53.465 112 LYS A O 1
ATOM 1490 N N . PHE A 1 113 ? -4.626 7.881 20.774 1.000 52.917 113 PHE A N 1
ATOM 1491 C CA . PHE A 1 113 ? -3.305 8.454 20.580 1.000 51.276 113 PHE A CA 1
ATOM 1492 C C . PHE A 1 113 ? -3.372 9.618 19.581 1.000 49.122 113 PHE A C 1
ATOM 1493 O O . PHE A 1 113 ? -2.776 10.667 19.815 1.000 46.730 113 PHE A O 1
ATOM 1510 N N . ALA A 1 114 ? -4.095 9.424 18.467 1.000 54.313 114 ALA A N 1
ATOM 1511 C CA . ALA A 1 114 ? -4.160 10.384 17.371 1.000 57.926 114 ALA A CA 1
ATOM 1512 C C . ALA A 1 114 ? -4.822 11.698 17.796 1.000 57.139 114 ALA A C 1
ATOM 1513 O O . ALA A 1 114 ? -4.464 12.744 17.273 1.000 55.284 114 ALA A O 1
ATOM 1520 N N . GLU A 1 115 ? -5.790 11.647 18.721 1.000 60.855 115 GLU A N 1
ATOM 1521 C CA . GLU A 1 115 ? -6.376 12.854 19.295 1.000 65.319 115 GLU A CA 1
ATOM 1522 C C . GLU A 1 115 ? -5.304 13.711 19.981 1.000 62.875 115 GLU A C 1
ATOM 1523 O O . GLU A 1 115 ? -5.389 14.936 19.966 1.000 56.535 115 GLU A O 1
ATOM 1535 N N . ILE A 1 116 ? -4.320 13.073 20.627 1.000 53.956 116 ILE A N 1
ATOM 1536 C CA . ILE A 1 116 ? -3.342 13.797 21.434 1.000 55.712 116 ILE A CA 1
ATOM 1537 C C . ILE A 1 116 ? -2.269 14.451 20.561 1.000 54.754 116 ILE A C 1
ATOM 1538 O O . ILE A 1 116 ? -1.855 15.588 20.794 1.000 56.018 116 ILE A O 1
ATOM 1554 N N . ALA A 1 117 ? -1.763 13.687 19.599 1.000 52.428 117 ALA A N 1
ATOM 1555 C CA . ALA A 1 117 ? -0.591 14.106 18.863 1.000 52.838 117 ALA A CA 1
ATOM 1556 C C . ALA A 1 117 ? -0.464 13.241 17.622 1.000 54.564 117 ALA A C 1
ATOM 1557 O O . ALA A 1 117 ? -1.041 12.149 17.563 1.000 55.073 117 ALA A O 1
ATOM 1564 N N . PRO A 1 118 ? 0.294 13.713 16.606 1.000 55.558 118 PRO A N 1
ATOM 1565 C CA . PRO A 1 118 ? 0.497 12.944 15.383 1.000 57.513 118 PRO A CA 1
ATOM 1566 C C . PRO A 1 118 ? 1.030 11.570 15.794 1.000 52.616 118 PRO A C 1
ATOM 1567 O O . PRO A 1 118 ? 2.045 11.493 16.482 1.000 46.339 118 PRO A O 1
ATOM 1578 N N . THR A 1 119 ? 0.287 10.530 15.401 1.000 49.890 119 THR A N 1
ATOM 1579 C CA . THR A 1 119 ? 0.561 9.148 15.716 1.000 47.074 119 THR A CA 1
ATOM 1580 C C . THR A 1 119 ? 0.800 8.391 14.405 1.000 50.643 119 THR A C 1
ATOM 1581 O O . THR A 1 119 ? 0.012 8.480 13.461 1.000 48.570 119 THR A O 1
ATOM 1592 N N . VAL A 1 120 ? 1.919 7.657 14.354 1.000 49.972 120 VAL A N 1
ATOM 1593 C CA . VAL A 1 120 ? 2.254 6.791 13.235 1.000 51.136 120 VAL A CA 1
ATOM 1594 C C . VAL A 1 120 ? 2.197 5.355 13.749 1.000 47.934 120 VAL A C 1
ATOM 1595 O O . VAL A 1 120 ? 2.857 5.032 14.744 1.000 45.251 120 VAL A O 1
ATOM 1608 N N . TYR A 1 121 ? 1.423 4.512 13.056 1.000 45.481 121 TYR A N 1
ATOM 1609 C CA . TYR A 1 121 ? 1.403 3.080 13.305 1.000 47.524 121 TYR A CA 1
ATOM 1610 C C . TYR A 1 121 ? 2.462 2.389 12.442 1.000 48.720 121 TYR A C 1
ATOM 1611 O O . TYR A 1 121 ? 2.520 2.595 11.234 1.000 51.330 121 TYR A O 1
ATOM 1629 N N . MET A 1 122 ? 3.307 1.572 13.079 1.000 49.020 122 MET A N 1
ATOM 1630 C CA . MET A 1 122 ? 4.304 0.790 12.363 1.000 52.930 122 MET A CA 1
ATOM 1631 C C . MET A 1 122 ? 4.142 -0.664 12.780 1.000 51.629 122 MET A C 1
ATOM 1632 O O . MET A 1 122 ? 4.620 -1.080 13.820 1.000 56.200 122 MET A O 1
ATOM 1646 N N . GLY A 1 123 ? 3.421 -1.425 11.973 1.000 59.324 123 GLY A N 1
ATOM 1647 C CA . GLY A 1 123 ? 3.338 -2.853 12.193 1.000 61.261 123 GLY A CA 1
ATOM 1648 C C . GLY A 1 123 ? 4.233 -3.578 11.206 1.000 58.300 123 GLY A C 1
ATOM 1649 O O . GLY A 1 123 ? 4.768 -2.972 10.283 1.000 56.226 123 GLY A O 1
ATOM 1653 N N . ILE A 1 124 ? 4.375 -4.884 11.435 1.000 66.609 124 ILE A N 1
ATOM 1654 C CA . ILE A 1 124 ? 5.072 -5.777 10.530 1.000 61.314 124 ILE A CA 1
ATOM 1655 C C . ILE A 1 124 ? 4.022 -6.614 9.814 1.000 59.507 124 ILE A C 1
ATOM 1656 O O . ILE A 1 124 ? 3.111 -7.149 10.439 1.000 60.837 124 ILE A O 1
ATOM 1672 N N . ASP A 1 125 ? 4.145 -6.702 8.492 1.000 59.409 125 ASP A N 1
ATOM 1673 C CA . ASP A 1 125 ? 3.360 -7.650 7.727 1.000 58.506 125 ASP A CA 1
ATOM 1674 C C . ASP A 1 125 ? 4.097 -8.986 7.751 1.000 60.600 125 ASP A C 1
ATOM 1675 O O . ASP A 1 125 ? 5.158 -9.128 7.133 1.000 56.867 125 ASP A O 1
ATOM 1684 N N . THR A 1 126 ? 3.503 -9.965 8.446 1.000 59.362 126 THR A N 1
ATOM 1685 C CA . THR A 1 126 ? 4.136 -11.262 8.646 1.000 61.176 126 THR A CA 1
ATOM 1686 C C . THR A 1 126 ? 4.176 -12.079 7.348 1.000 63.141 126 THR A C 1
ATOM 1687 O O . THR A 1 126 ? 4.875 -13.089 7.287 1.000 66.287 126 THR A O 1
ATOM 1698 N N . LYS A 1 127 ? 3.440 -11.642 6.318 1.000 62.972 127 LYS A N 1
ATOM 1699 C CA . LYS A 1 127 ? 3.555 -12.190 4.973 1.000 66.767 127 LYS A CA 1
ATOM 1700 C C . LYS A 1 127 ? 4.747 -11.612 4.215 1.000 63.772 127 LYS A C 1
ATOM 1701 O O . LYS A 1 127 ? 5.192 -12.231 3.263 1.000 66.946 127 LYS A O 1
ATOM 1720 N N . ASN A 1 128 ? 5.211 -10.410 4.585 1.000 60.774 128 ASN A N 1
ATOM 1721 C CA . ASN A 1 128 ? 6.355 -9.763 3.960 1.000 59.077 128 ASN A CA 1
ATOM 1722 C C . ASN A 1 128 ? 7.224 -9.125 5.039 1.000 52.904 128 ASN A C 1
ATOM 1723 O O . ASN A 1 128 ? 7.290 -7.906 5.155 1.000 50.889 128 ASN A O 1
ATOM 1734 N N . TYR A 1 129 ? 7.884 -9.956 5.840 1.000 53.839 129 TYR A N 1
ATOM 1735 C CA . TYR A 1 129 ? 8.479 -9.469 7.061 1.000 50.352 129 TYR A CA 1
ATOM 1736 C C . TYR A 1 129 ? 9.533 -8.409 6.747 1.000 50.219 129 TYR A C 1
ATOM 1737 O O . TYR A 1 129 ? 9.544 -7.360 7.387 1.000 46.755 129 TYR A O 1
ATOM 1755 N N . ILE A 1 130 ? 10.447 -8.696 5.810 1.000 50.950 130 ILE A N 1
ATOM 1756 C CA . ILE A 1 130 ? 11.623 -7.855 5.631 1.000 53.929 130 ILE A CA 1
ATOM 1757 C C . ILE A 1 130 ? 11.220 -6.559 4.937 1.000 56.170 130 ILE A C 1
ATOM 1758 O O . ILE A 1 130 ? 11.711 -5.486 5.300 1.000 56.501 130 ILE A O 1
ATOM 1774 N N . ASP A 1 131 ? 10.311 -6.659 3.965 1.000 53.467 131 ASP A N 1
ATOM 1775 C CA . ASP A 1 131 ? 9.798 -5.485 3.286 1.000 56.940 131 ASP A CA 1
ATOM 1776 C C . ASP A 1 131 ? 9.158 -4.555 4.317 1.000 54.724 131 ASP A C 1
ATOM 1777 O O . ASP A 1 131 ? 9.459 -3.370 4.328 1.000 57.451 131 ASP A O 1
ATOM 1786 N N . SER A 1 132 ? 8.253 -5.085 5.151 1.000 55.275 132 SER A N 1
ATOM 1787 C CA . SER A 1 132 ? 7.608 -4.322 6.219 1.000 55.013 132 SER A CA 1
ATOM 1788 C C . SER A 1 132 ? 8.622 -3.580 7.081 1.000 52.877 132 SER A C 1
ATOM 1789 O O . SER A 1 132 ? 8.485 -2.392 7.367 1.000 51.940 132 SER A O 1
ATOM 1797 N N . PHE A 1 133 ? 9.553 -4.373 7.614 1.000 50.610 133 PHE A N 1
ATOM 1798 C CA . PHE A 1 133 ? 10.611 -3.898 8.485 1.000 52.358 133 PHE A CA 1
ATOM 1799 C C . PHE A 1 133 ? 11.400 -2.768 7.810 1.000 52.593 133 PHE A C 1
ATOM 1800 O O . PHE A 1 133 ? 11.644 -1.723 8.412 1.000 53.670 133 PHE A O 1
ATOM 1817 N N . ALA A 1 134 ? 11.783 -2.974 6.550 1.000 52.033 134 ALA A N 1
ATOM 1818 C CA . ALA A 1 134 ? 12.622 -2.034 5.828 1.000 53.980 134 ALA A CA 1
ATOM 1819 C C . ALA A 1 134 ? 11.884 -0.707 5.635 1.000 54.701 134 ALA A C 1
ATOM 1820 O O . ALA A 1 134 ? 12.483 0.352 5.822 1.000 53.583 134 ALA A O 1
ATOM 1827 N N . ASN A 1 135 ? 10.591 -0.777 5.283 1.000 52.286 135 ASN A N 1
ATOM 1828 C CA . ASN A 1 135 ? 9.755 0.404 5.128 1.000 54.833 135 ASN A CA 1
ATOM 1829 C C . ASN A 1 135 ? 9.626 1.158 6.451 1.000 52.674 135 ASN A C 1
ATOM 1830 O O . ASN A 1 135 ? 9.702 2.384 6.473 1.000 55.633 135 ASN A O 1
ATOM 1841 N N . ASN A 1 136 ? 9.415 0.428 7.548 1.000 50.612 136 ASN A N 1
ATOM 1842 C CA . ASN A 1 136 ? 9.339 1.037 8.868 1.000 49.007 136 ASN A CA 1
ATOM 1843 C C . ASN A 1 136 ? 10.629 1.810 9.152 1.000 48.342 136 ASN A C 1
ATOM 1844 O O . ASN A 1 136 ? 10.568 2.968 9.549 1.000 48.546 136 ASN A O 1
ATOM 1855 N N . MET A 1 137 ? 11.784 1.167 8.932 1.000 46.735 137 MET A N 1
ATOM 1856 C CA . MET A 1 137 ? 13.079 1.746 9.249 1.000 50.334 137 MET A CA 1
ATOM 1857 C C . MET A 1 137 ? 13.363 2.948 8.349 1.000 53.549 137 MET A C 1
ATOM 1858 O O . MET A 1 137 ? 13.987 3.906 8.807 1.000 49.439 137 MET A O 1
ATOM 1872 N N . LYS A 1 138 ? 12.919 2.888 7.075 1.000 54.365 138 LYS A N 1
ATOM 1873 C CA . LYS A 1 138 ? 13.127 3.990 6.152 1.000 54.814 138 LYS A CA 1
ATOM 1874 C C . LYS A 1 138 ? 12.234 5.173 6.525 1.000 54.433 138 LYS A C 1
ATOM 1875 O O . LYS A 1 138 ? 12.624 6.317 6.345 1.000 58.064 138 LYS A O 1
ATOM 1894 N N . THR A 1 139 ? 11.036 4.907 7.048 1.000 53.989 139 THR A N 1
ATOM 1895 C CA . THR A 1 139 ? 10.193 5.972 7.581 1.000 56.930 139 THR A CA 1
ATOM 1896 C C . THR A 1 139 ? 10.912 6.714 8.719 1.000 55.726 139 THR A C 1
ATOM 1897 O O . THR A 1 139 ? 10.839 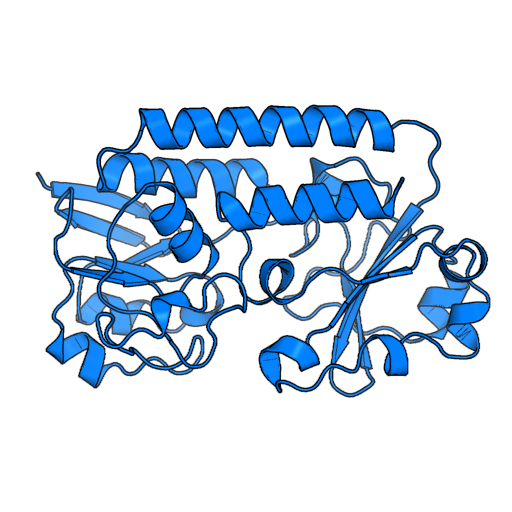7.943 8.789 1.000 53.383 139 THR A O 1
ATOM 1908 N N . LEU A 1 140 ? 11.597 5.969 9.611 1.000 55.515 140 LEU A N 1
ATOM 1909 C CA . LEU A 1 140 ? 12.371 6.574 10.690 1.000 53.489 140 LEU A CA 1
ATOM 1910 C C . LEU A 1 140 ? 13.537 7.365 10.100 1.000 54.501 140 LEU A C 1
ATOM 1911 O O . LEU A 1 140 ? 13.846 8.459 10.568 1.000 55.488 140 LEU A O 1
ATOM 1927 N N . GLY A 1 141 ? 14.184 6.792 9.078 1.000 58.481 141 GLY A N 1
ATOM 1928 C CA . GLY A 1 141 ? 15.187 7.498 8.298 1.000 55.168 141 GLY A CA 1
ATOM 1929 C C . GLY A 1 141 ? 14.701 8.877 7.840 1.000 59.018 141 GLY A C 1
ATOM 1930 O O . GLY A 1 141 ? 15.431 9.863 7.970 1.000 56.888 141 GLY A O 1
ATOM 1934 N N . LYS A 1 142 ? 13.494 8.942 7.252 1.000 60.178 142 LYS A N 1
ATOM 1935 C CA . LYS A 1 142 ? 12.962 10.204 6.734 1.000 61.777 142 LYS A CA 1
ATOM 1936 C C . LYS A 1 142 ? 12.641 11.160 7.881 1.000 58.479 142 LYS A C 1
ATOM 1937 O O . LYS A 1 142 ? 13.016 12.332 7.854 1.000 57.185 142 LYS A O 1
ATOM 1956 N N . ILE A 1 143 ? 11.895 10.662 8.874 1.000 58.452 143 ILE A N 1
ATOM 1957 C CA . ILE A 1 143 ? 11.426 11.506 9.965 1.000 57.240 143 ILE A CA 1
ATOM 1958 C C . ILE A 1 143 ? 12.603 12.219 10.633 1.000 53.775 143 ILE A C 1
ATOM 1959 O O . ILE A 1 143 ? 12.501 13.406 10.953 1.000 52.970 143 ILE A O 1
ATOM 1975 N N . PHE A 1 144 ? 13.721 11.500 10.808 1.000 53.906 144 PHE A N 1
ATOM 1976 C CA . PHE A 1 144 ? 14.780 11.934 11.702 1.000 53.714 144 PHE A CA 1
ATOM 1977 C C . PHE A 1 144 ? 16.028 12.364 10.946 1.000 55.652 144 PHE A C 1
ATOM 1978 O O . PHE A 1 144 ? 16.973 12.830 11.567 1.000 54.472 144 PHE A O 1
ATOM 1995 N N . GLY A 1 145 ? 16.025 12.231 9.617 1.000 57.738 145 GLY A N 1
ATOM 1996 C CA . GLY A 1 145 ? 17.193 12.562 8.821 1.000 59.064 145 GLY A CA 1
ATOM 1997 C C . GLY A 1 145 ? 18.311 11.555 9.061 1.000 60.469 145 GLY A C 1
ATOM 1998 O O . GLY A 1 145 ? 19.461 11.947 9.241 1.000 58.604 145 GLY A O 1
ATOM 2002 N N . LYS A 1 146 ? 17.944 10.267 9.059 1.000 58.762 146 LYS A N 1
ATOM 2003 C CA . LYS A 1 146 ? 18.872 9.172 9.300 1.000 60.589 146 LYS A CA 1
ATOM 2004 C C . LYS A 1 146 ? 18.822 8.158 8.159 1.000 59.191 146 LYS A C 1
ATOM 2005 O O . LYS A 1 146 ? 18.922 6.952 8.400 1.000 58.335 146 LYS A O 1
ATOM 2024 N N . GLU A 1 147 ? 18.668 8.652 6.925 1.000 61.026 147 GLU A N 1
ATOM 2025 C CA . GLU A 1 147 ? 18.473 7.787 5.769 1.000 63.046 147 GLU A CA 1
ATOM 2026 C C . GLU A 1 147 ? 19.725 6.945 5.506 1.000 63.198 147 GLU A C 1
ATOM 2027 O O . GLU A 1 147 ? 19.617 5.737 5.346 1.000 58.983 147 GLU A O 1
ATOM 2039 N N . LYS A 1 148 ? 20.906 7.580 5.473 1.000 68.292 148 LYS A N 1
ATOM 2040 C CA . LYS A 1 148 ? 22.170 6.886 5.256 1.000 71.248 148 LYS A CA 1
ATOM 2041 C C . LYS A 1 148 ? 22.418 5.848 6.345 1.000 69.659 148 LYS A C 1
ATOM 2042 O O . LYS A 1 148 ? 22.805 4.717 6.071 1.000 69.632 148 LYS A O 1
ATOM 2061 N N . GLU A 1 149 ? 22.194 6.252 7.599 1.000 71.363 149 GLU A N 1
ATOM 2062 C CA . GLU A 1 149 ? 22.396 5.381 8.742 1.000 63.688 149 GLU A CA 1
ATOM 2063 C C . GLU A 1 149 ? 21.442 4.189 8.659 1.000 60.411 149 GLU A C 1
ATOM 2064 O O . GLU A 1 149 ? 21.860 3.042 8.837 1.000 57.331 149 GLU A O 1
ATOM 2076 N N . VAL A 1 150 ? 20.163 4.449 8.358 1.000 56.607 150 VAL A N 1
ATOM 2077 C CA . VAL A 1 150 ? 19.189 3.367 8.228 1.000 55.972 150 VAL A CA 1
ATOM 2078 C C . VAL A 1 150 ? 19.636 2.400 7.124 1.000 58.528 150 VAL A C 1
ATOM 2079 O O . VAL A 1 150 ? 19.554 1.187 7.299 1.000 58.874 150 VAL A O 1
ATOM 2092 N N . GLU A 1 151 ? 20.123 2.942 5.996 1.000 63.772 151 GLU A N 1
ATOM 2093 C CA . GLU A 1 151 ? 20.468 2.137 4.825 1.000 68.282 151 GLU A CA 1
ATOM 2094 C C . GLU A 1 151 ? 21.610 1.162 5.150 1.000 67.332 151 GLU A C 1
ATOM 2095 O O . GLU A 1 151 ? 21.577 -0.011 4.758 1.000 62.695 151 GLU A O 1
ATOM 2107 N N . LYS A 1 152 ? 22.628 1.660 5.867 1.000 64.598 152 LYS A N 1
ATOM 2108 C CA . LYS A 1 152 ? 23.774 0.851 6.241 1.000 68.238 152 LYS A CA 1
ATOM 2109 C C . LYS A 1 152 ? 23.371 -0.279 7.192 1.000 65.452 152 LYS A C 1
ATOM 2110 O O . LYS A 1 152 ? 23.873 -1.397 7.075 1.000 71.252 152 LYS A O 1
ATOM 2129 N N . GLU A 1 153 ? 22.466 -0.003 8.132 1.000 64.662 153 GLU A N 1
ATOM 2130 C CA . GLU A 1 153 ? 21.983 -1.039 9.031 1.000 60.556 153 GLU A CA 1
ATOM 2131 C C . GLU A 1 153 ? 21.170 -2.071 8.257 1.000 59.456 153 GLU A C 1
ATOM 2132 O O . GLU A 1 153 ? 21.270 -3.262 8.529 1.000 59.796 153 GLU A O 1
ATOM 2144 N N . LEU A 1 154 ? 20.343 -1.633 7.305 1.000 61.379 154 LEU A N 1
ATOM 2145 C CA . LEU A 1 154 ? 19.544 -2.592 6.550 1.000 60.935 154 LEU A CA 1
ATOM 2146 C C . LEU A 1 154 ? 20.456 -3.493 5.709 1.000 63.228 154 LEU A C 1
ATOM 2147 O O . LEU A 1 154 ? 20.199 -4.693 5.583 1.000 62.709 154 LEU A O 1
ATOM 2163 N N . GLU A 1 155 ? 21.549 -2.931 5.173 1.000 64.384 155 GLU A N 1
ATOM 2164 C CA . GLU A 1 155 ? 22.447 -3.679 4.297 1.000 67.076 155 GLU A CA 1
ATOM 2165 C C . GLU A 1 155 ? 23.220 -4.717 5.096 1.000 63.012 155 GLU A C 1
ATOM 2166 O O . GLU A 1 155 ? 23.501 -5.816 4.632 1.000 62.917 155 GLU A O 1
ATOM 2178 N N . SER A 1 156 ? 23.575 -4.309 6.310 1.000 63.157 156 SER A N 1
ATOM 2179 C CA . SER A 1 156 ? 24.229 -5.160 7.280 1.000 61.497 156 SER A CA 1
ATOM 2180 C C . SER A 1 156 ? 23.362 -6.374 7.624 1.000 61.217 156 SER A C 1
ATOM 2181 O O . SER A 1 156 ? 23.822 -7.514 7.589 1.000 61.220 156 SER A O 1
ATOM 2189 N N . ILE A 1 157 ? 22.088 -6.124 7.957 1.000 59.392 157 ILE A N 1
ATOM 2190 C CA . ILE A 1 157 ? 21.146 -7.190 8.241 1.000 55.880 157 ILE A CA 1
ATOM 2191 C C . ILE A 1 157 ? 21.015 -8.097 7.021 1.000 58.334 157 ILE A C 1
ATOM 2192 O O . ILE A 1 157 ? 20.845 -9.301 7.184 1.000 60.554 157 ILE A O 1
ATOM 2208 N N . ASN A 1 158 ? 21.034 -7.524 5.811 1.000 61.284 158 ASN A N 1
ATOM 2209 C CA . ASN A 1 158 ? 20.868 -8.333 4.612 1.000 65.855 158 ASN A CA 1
ATOM 2210 C C . ASN A 1 158 ? 22.006 -9.343 4.501 1.000 64.752 158 ASN A C 1
ATOM 2211 O O . ASN A 1 158 ? 21.760 -10.484 4.142 1.000 65.507 158 ASN A O 1
ATOM 2222 N N . LYS A 1 159 ? 23.230 -8.920 4.838 1.000 66.480 159 LYS A N 1
ATOM 2223 C CA . LYS A 1 159 ? 24.389 -9.797 4.821 1.000 68.669 159 LYS A CA 1
ATOM 2224 C C . LYS A 1 159 ? 24.256 -10.908 5.860 1.000 68.281 159 LYS A C 1
ATOM 2225 O O . LYS A 1 159 ? 24.720 -12.017 5.604 1.000 67.500 159 LYS A O 1
ATOM 2244 N N . GLN A 1 160 ? 23.610 -10.619 7.006 1.000 62.172 160 GLN A N 1
ATOM 2245 C CA . GLN A 1 160 ? 23.299 -11.639 8.004 1.000 61.303 160 GLN A CA 1
ATOM 2246 C C . GLN A 1 160 ? 22.308 -12.673 7.475 1.000 60.962 160 GLN A C 1
ATOM 2247 O O . GLN A 1 160 ? 22.511 -13.875 7.619 1.000 64.955 160 GLN A O 1
ATOM 2261 N N . ILE A 1 161 ? 21.186 -12.200 6.935 1.000 59.801 161 ILE A N 1
ATOM 2262 C CA . ILE A 1 161 ? 20.206 -13.080 6.317 1.000 64.012 161 ILE A CA 1
ATOM 2263 C C . ILE A 1 161 ? 20.921 -13.976 5.301 1.000 65.288 161 ILE A C 1
ATOM 2264 O O . ILE A 1 161 ? 20.658 -15.175 5.242 1.000 66.729 161 ILE A O 1
ATOM 2280 N N . GLU A 1 162 ? 21.836 -13.382 4.523 1.000 72.553 162 GLU A N 1
ATOM 2281 C CA . GLU A 1 162 ? 22.553 -14.071 3.447 1.000 83.052 162 GLU A CA 1
ATOM 2282 C C . GLU A 1 162 ? 23.357 -15.266 3.962 1.000 76.162 162 GLU A C 1
ATOM 2283 O O . GLU A 1 162 ? 23.266 -16.363 3.422 1.000 73.818 162 GLU A O 1
ATOM 2295 N N . ALA A 1 163 ? 24.182 -15.016 4.981 1.000 74.590 163 ALA A N 1
ATOM 2296 C CA . ALA A 1 163 ? 25.053 -16.030 5.548 1.000 78.747 163 ALA A CA 1
ATOM 2297 C C . ALA A 1 163 ? 24.236 -17.119 6.250 1.000 77.271 163 ALA A C 1
ATOM 2298 O O . ALA A 1 163 ? 24.589 -18.289 6.189 1.000 76.435 163 ALA A O 1
ATOM 2305 N N . VAL A 1 164 ? 23.139 -16.749 6.921 1.000 75.565 164 VAL A N 1
ATOM 2306 C CA . VAL A 1 164 ? 22.371 -17.722 7.685 1.000 74.428 164 VAL A CA 1
ATOM 2307 C C . VAL A 1 164 ? 21.544 -18.596 6.746 1.000 75.410 164 VAL A C 1
ATOM 2308 O O . VAL A 1 164 ? 21.408 -19.793 6.984 1.000 78.973 164 VAL A O 1
ATOM 2321 N N . LYS A 1 165 ? 20.978 -18.004 5.690 1.000 75.073 165 LYS A N 1
ATOM 2322 C CA . LYS A 1 165 ? 20.333 -18.799 4.654 1.000 75.798 165 LYS A CA 1
ATOM 2323 C C . LYS A 1 165 ? 21.295 -19.854 4.113 1.000 75.791 165 LYS A C 1
ATOM 2324 O O . LYS A 1 165 ? 20.879 -20.981 3.853 1.000 80.929 165 LYS A O 1
ATOM 2343 N N . ALA A 1 166 ? 22.568 -19.487 3.917 1.000 74.020 166 ALA A N 1
ATOM 2344 C CA . ALA A 1 166 ? 23.523 -20.405 3.308 1.000 77.206 166 ALA A CA 1
ATOM 2345 C C . ALA A 1 166 ? 23.802 -21.565 4.262 1.000 79.086 166 ALA A C 1
ATOM 2346 O O . ALA A 1 166 ? 23.880 -22.708 3.827 1.000 78.105 166 ALA A O 1
ATOM 2353 N N . LYS A 1 167 ? 23.942 -21.265 5.563 1.000 79.365 167 LYS A N 1
ATOM 2354 C CA . LYS A 1 167 ? 24.081 -22.303 6.573 1.000 82.111 167 LYS A CA 1
ATOM 2355 C C . LYS A 1 167 ? 22.842 -23.200 6.568 1.000 83.400 167 LYS A C 1
ATOM 2356 O O . LYS A 1 167 ? 22.957 -24.424 6.528 1.000 84.371 167 LYS A O 1
ATOM 2375 N N . ALA A 1 168 ? 21.658 -22.580 6.593 1.000 82.280 168 ALA A N 1
ATOM 2376 C CA . ALA A 1 168 ? 20.397 -23.308 6.675 1.000 85.609 168 ALA A CA 1
ATOM 2377 C C . ALA A 1 168 ? 20.246 -24.267 5.498 1.000 85.474 168 ALA A C 1
ATOM 2378 O O . ALA A 1 168 ? 19.793 -25.392 5.675 1.000 84.541 168 ALA A O 1
ATOM 2385 N N . GLU A 1 169 ? 20.631 -23.802 4.304 1.000 93.519 169 GLU A N 1
ATOM 2386 C CA . GLU A 1 169 ? 20.426 -24.543 3.069 1.000 99.312 169 GLU A CA 1
ATOM 2387 C C . GLU A 1 169 ? 21.407 -25.708 2.960 1.000 97.251 169 GLU A C 1
ATOM 2388 O O . GLU A 1 169 ? 21.203 -26.593 2.139 1.000 94.444 169 GLU A O 1
ATOM 2400 N N . LYS A 1 170 ? 22.453 -25.710 3.794 1.000 98.465 170 LYS A N 1
ATOM 2401 C CA . LYS A 1 170 ? 23.186 -26.929 4.101 1.000 101.690 170 LYS A CA 1
ATOM 2402 C C . LYS A 1 170 ? 22.287 -27.817 4.959 1.000 102.813 170 LYS A C 1
ATOM 2403 O O . LYS A 1 170 ? 21.237 -27.367 5.416 1.000 101.946 170 LYS A O 1
ATOM 2422 N N . THR A 1 171 ? 22.718 -29.067 5.188 1.000 109.324 171 THR A N 1
ATOM 2423 C CA . THR A 1 171 ? 21.801 -30.174 5.445 1.000 114.555 171 THR A CA 1
ATOM 2424 C C . THR A 1 171 ? 20.631 -29.707 6.316 1.000 106.008 171 THR A C 1
ATOM 2425 O O . THR A 1 171 ? 20.756 -28.818 7.157 1.000 95.136 171 THR A O 1
ATOM 2436 N N . SER A 1 172 ? 19.485 -30.345 6.069 1.000 103.169 172 SER A N 1
ATOM 2437 C CA . SER A 1 172 ? 18.191 -29.850 6.482 1.000 101.811 172 SER A CA 1
ATOM 2438 C C . SER A 1 172 ? 17.825 -30.433 7.843 1.000 98.960 172 SER A C 1
ATOM 2439 O O . SER A 1 172 ? 18.569 -30.258 8.807 1.000 97.976 172 SER A O 1
ATOM 2447 N N . GLY A 1 173 ? 16.699 -31.158 7.897 1.000 91.292 173 GLY A N 1
ATOM 2448 C CA . GLY A 1 173 ? 15.931 -31.274 9.123 1.000 86.813 173 GLY A CA 1
ATOM 2449 C C . GLY A 1 173 ? 15.053 -30.038 9.307 1.000 81.556 173 GLY A C 1
ATOM 2450 O O . GLY A 1 173 ? 15.404 -28.957 8.837 1.000 76.226 173 GLY A O 1
ATOM 2454 N N . LYS A 1 174 ? 13.918 -30.218 9.993 1.000 79.734 174 LYS A N 1
ATOM 2455 C CA . LYS A 1 174 ? 12.865 -29.213 10.041 1.000 76.811 174 LYS A CA 1
ATOM 2456 C C . LYS A 1 174 ? 12.700 -28.661 11.456 1.000 75.432 174 LYS A C 1
ATOM 2457 O O . LYS A 1 174 ? 13.115 -29.281 12.434 1.000 74.559 174 LYS A O 1
ATOM 2476 N N . ALA A 1 175 ? 12.089 -27.475 11.549 1.000 71.904 175 ALA A N 1
ATOM 2477 C CA . ALA A 1 175 ? 11.974 -26.769 12.813 1.000 68.216 175 ALA A CA 1
ATOM 2478 C C . ALA A 1 175 ? 10.506 -26.614 13.191 1.000 67.211 175 ALA A C 1
ATOM 2479 O O . ALA A 1 175 ? 9.626 -26.485 12.338 1.000 62.601 175 ALA A O 1
ATOM 2486 N N . LEU A 1 176 ? 10.263 -26.617 14.499 1.000 67.685 176 LEU A N 1
ATOM 2487 C CA . LEU A 1 176 ? 8.987 -26.177 15.033 1.000 64.112 176 LEU A CA 1
ATOM 2488 C C . LEU A 1 176 ? 9.242 -25.005 15.971 1.000 60.351 176 LEU A C 1
ATOM 2489 O O . LEU A 1 176 ? 10.150 -25.069 16.806 1.000 57.084 176 LEU A O 1
ATOM 2505 N N . ILE A 1 177 ? 8.430 -23.945 15.814 1.000 60.449 177 ILE A N 1
ATOM 2506 C CA . ILE A 1 177 ? 8.486 -22.770 16.681 1.000 58.546 177 ILE A CA 1
ATOM 2507 C C . ILE A 1 177 ? 7.323 -22.851 17.669 1.000 58.825 177 ILE A C 1
ATOM 2508 O O . ILE A 1 177 ? 6.169 -22.970 17.247 1.000 53.498 177 ILE A O 1
ATOM 2524 N N . VAL A 1 178 ? 7.650 -22.770 18.973 1.000 58.200 178 VAL A N 1
ATOM 2525 C CA . VAL A 1 178 ? 6.664 -22.845 20.042 1.000 57.233 178 VAL A CA 1
ATOM 2526 C C . VAL A 1 178 ? 6.810 -21.642 20.983 1.000 57.284 178 VAL A C 1
ATOM 2527 O O . VAL A 1 178 ? 7.849 -20.972 21.012 1.000 52.796 178 VAL A O 1
ATOM 2540 N N . LEU A 1 179 ? 5.723 -21.380 21.733 1.000 55.012 179 LEU A N 1
ATOM 2541 C CA . LEU A 1 179 ? 5.674 -20.369 22.777 1.000 54.203 179 LEU A CA 1
ATOM 2542 C C . LEU A 1 179 ? 5.089 -20.971 24.056 1.000 51.289 179 LEU A C 1
ATOM 2543 O O . LEU A 1 179 ? 4.073 -21.663 24.001 1.000 51.601 179 LEU A O 1
ATOM 2559 N N . THR A 1 180 ? 5.729 -20.710 25.209 1.000 50.200 180 THR A N 1
ATOM 2560 C CA . THR A 1 180 ? 5.237 -21.202 26.492 1.000 52.894 180 THR A CA 1
ATOM 2561 C C . THR A 1 180 ? 4.603 -20.062 27.289 1.000 56.288 180 THR A C 1
ATOM 2562 O O . THR A 1 180 ? 5.160 -18.966 27.343 1.000 56.001 180 THR A O 1
ATOM 2573 N N . THR A 1 181 ? 3.432 -20.347 27.888 1.000 58.338 181 THR A N 1
ATOM 2574 C CA . THR A 1 181 ? 2.770 -19.477 28.849 1.000 61.788 181 THR A CA 1
ATOM 2575 C C . THR A 1 181 ? 1.853 -20.310 29.736 1.000 60.260 181 THR A C 1
ATOM 2576 O O . THR A 1 181 ? 1.074 -21.097 29.218 1.000 66.744 181 THR A O 1
ATOM 2587 N N . GLY A 1 182 ? 1.914 -20.082 31.055 1.000 61.607 182 GLY A N 1
ATOM 2588 C CA .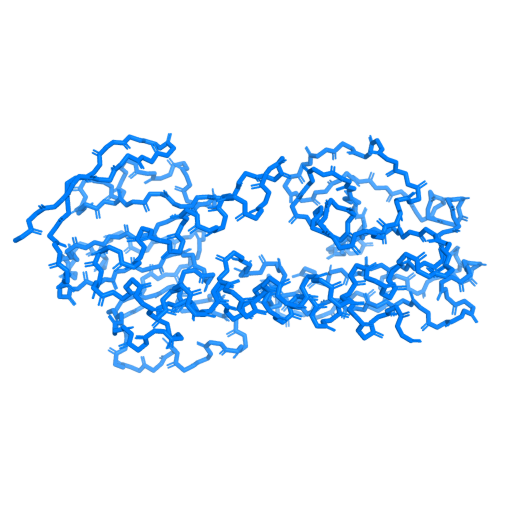 GLY A 1 182 ? 1.039 -20.747 32.005 1.000 63.336 182 GLY A CA 1
ATOM 2589 C C . GLY A 1 182 ? 0.974 -22.261 31.798 1.000 67.528 182 GLY A C 1
ATOM 2590 O O . GLY A 1 182 ? -0.111 -22.836 31.777 1.000 68.670 182 GLY A O 1
ATOM 2594 N N . GLY A 1 183 ? 2.143 -22.894 31.625 1.000 69.276 183 GLY A N 1
ATOM 2595 C CA . GLY A 1 183 ? 2.238 -24.336 31.466 1.000 71.947 183 GLY A CA 1
ATOM 2596 C C . GLY A 1 183 ? 1.832 -24.811 30.072 1.000 73.380 183 GLY A C 1
ATOM 2597 O O . GLY A 1 183 ? 2.123 -25.946 29.715 1.000 78.770 183 GLY A O 1
ATOM 2601 N N . LYS A 1 184 ? 1.170 -23.950 29.283 1.000 74.894 184 LYS A N 1
ATOM 2602 C CA . LYS A 1 184 ? 0.624 -24.354 27.993 1.000 74.624 184 LYS A CA 1
ATOM 2603 C C . LYS A 1 184 ? 1.570 -23.924 26.876 1.000 71.375 184 LYS A C 1
ATOM 2604 O O . LYS A 1 184 ? 2.427 -23.066 27.078 1.000 68.662 184 LYS A O 1
ATOM 2623 N N . VAL A 1 185 ? 1.375 -24.542 25.704 1.000 67.715 185 VAL A N 1
ATOM 2624 C CA . VAL A 1 185 ? 2.271 -24.428 24.570 1.000 65.030 185 VAL A CA 1
ATOM 2625 C C . VAL A 1 185 ? 1.439 -24.138 23.323 1.000 60.354 185 VAL A C 1
ATOM 2626 O O . VAL A 1 185 ? 0.409 -24.759 23.077 1.000 63.671 185 VAL A O 1
ATOM 2639 N N . SER A 1 186 ? 1.945 -23.232 22.490 1.000 59.469 186 SER A N 1
ATOM 2640 C CA . SER A 1 186 ? 1.286 -22.850 21.252 1.000 61.046 186 SER A CA 1
ATOM 2641 C C . SER A 1 186 ? 2.331 -22.769 20.144 1.000 59.105 186 SER A C 1
ATOM 2642 O O . SER A 1 186 ? 3.523 -22.637 20.421 1.000 60.757 186 SER A O 1
ATOM 2650 N N . ALA A 1 187 ? 1.877 -22.788 18.893 1.000 58.827 187 ALA A N 1
ATOM 2651 C CA . ALA A 1 187 ? 2.790 -22.988 17.781 1.000 61.169 187 ALA A CA 1
ATOM 2652 C C . ALA A 1 187 ? 2.649 -21.876 16.747 1.000 60.125 187 ALA A C 1
ATOM 2653 O O . ALA A 1 187 ? 1.572 -21.294 16.583 1.000 60.865 187 ALA A O 1
ATOM 2660 N N . TYR A 1 188 ? 3.765 -21.645 16.044 1.000 57.251 188 TYR A N 1
ATOM 2661 C CA . TYR A 1 188 ? 3.855 -20.707 14.939 1.000 57.711 188 TYR A CA 1
ATOM 2662 C C . TYR A 1 188 ? 4.640 -21.333 13.799 1.000 59.520 188 TYR A C 1
ATOM 2663 O O . TYR A 1 188 ? 5.670 -21.965 14.049 1.000 58.083 188 TYR A O 1
ATOM 2681 N N . GLY A 1 189 ? 4.178 -21.062 12.575 1.000 55.642 189 GLY A N 1
ATOM 2682 C CA . GLY A 1 189 ? 4.815 -21.534 11.366 1.000 60.392 189 GLY A CA 1
ATOM 2683 C C . GLY A 1 189 ? 5.048 -20.388 10.388 1.000 57.041 189 GLY A C 1
ATOM 2684 O O . GLY A 1 189 ? 5.097 -19.236 10.798 1.000 57.131 189 GLY A O 1
ATOM 2688 N N . PRO A 1 190 ? 5.229 -20.697 9.084 1.000 59.659 190 PRO A N 1
ATOM 2689 C CA . PRO A 1 190 ? 5.416 -19.681 8.047 1.000 61.538 190 PRO A CA 1
ATOM 2690 C C . PRO A 1 190 ? 4.333 -18.604 8.068 1.000 62.999 190 PRO A C 1
ATOM 2691 O O . PRO A 1 190 ? 3.181 -18.881 8.384 1.000 65.190 190 PRO A O 1
ATOM 2702 N N . GLY A 1 191 ? 4.720 -17.362 7.764 1.000 63.379 191 GLY A N 1
ATOM 2703 C CA . GLY A 1 191 ? 3.772 -16.266 7.644 1.000 60.245 191 GLY A CA 1
ATOM 2704 C C . GLY A 1 191 ? 3.202 -15.835 8.991 1.000 58.696 191 GLY A C 1
ATOM 2705 O O . GLY A 1 191 ? 2.183 -15.153 9.040 1.000 62.595 191 GLY A O 1
ATOM 2709 N N . SER A 1 192 ? 3.878 -16.220 10.080 1.000 60.951 192 SER A N 1
ATOM 2710 C CA . SER A 1 192 ? 3.430 -15.902 11.426 1.000 54.858 192 SER A CA 1
ATOM 2711 C C . SER A 1 192 ? 4.332 -14.839 12.039 1.000 54.239 192 SER A C 1
ATOM 2712 O O . SER A 1 192 ? 5.199 -14.278 11.392 1.000 51.703 192 SER A O 1
ATOM 2720 N N . ARG A 1 193 ? 4.091 -14.579 13.318 1.000 55.606 193 ARG A N 1
ATOM 2721 C CA . ARG A 1 193 ? 4.809 -13.587 14.089 1.000 52.578 193 ARG A CA 1
ATOM 2722 C C . ARG A 1 193 ? 6.297 -13.935 14.168 1.000 52.905 193 ARG A C 1
ATOM 2723 O O . ARG A 1 193 ? 7.138 -13.049 14.260 1.000 50.367 193 ARG A O 1
ATOM 2744 N N . PHE A 1 194 ? 6.610 -15.237 14.162 1.000 52.622 194 PHE A N 1
ATOM 2745 C CA . PHE A 1 194 ? 7.980 -15.715 14.217 1.000 52.764 194 PHE A CA 1
ATOM 2746 C C . PHE A 1 194 ? 8.358 -16.383 12.891 1.000 58.261 194 PHE A C 1
ATOM 2747 O O . PHE A 1 194 ? 9.326 -17.137 12.834 1.000 59.142 194 PHE A O 1
ATOM 2764 N N . GLY A 1 195 ? 7.619 -16.064 11.818 1.000 55.774 195 GLY A N 1
ATOM 2765 C CA . GLY A 1 195 ? 7.765 -16.749 10.544 1.000 59.312 195 GLY A CA 1
ATOM 2766 C C . GLY A 1 195 ? 9.117 -16.489 9.888 1.000 57.094 195 GLY A C 1
ATOM 2767 O O . GLY A 1 195 ? 9.529 -17.251 9.015 1.000 58.669 195 GLY A O 1
ATOM 2771 N N . ILE A 1 196 ? 9.802 -15.421 10.323 1.000 50.336 196 ILE A N 1
ATOM 2772 C CA . ILE A 1 196 ? 11.134 -15.105 9.839 1.000 52.692 196 ILE A CA 1
ATOM 2773 C C . ILE A 1 196 ? 12.001 -16.372 9.743 1.000 53.847 196 ILE A C 1
ATOM 2774 O O . ILE A 1 196 ? 12.751 -16.541 8.783 1.000 54.790 196 ILE A O 1
ATOM 2790 N N . ILE A 1 197 ? 11.918 -17.257 10.737 1.000 52.834 197 ILE A N 1
ATOM 2791 C CA . ILE A 1 197 ? 12.744 -18.465 10.780 1.000 55.004 197 ILE A CA 1
ATOM 2792 C C . ILE A 1 197 ? 12.595 -19.305 9.508 1.000 55.108 197 ILE A C 1
ATOM 2793 O O . ILE A 1 197 ? 13.597 -19.823 9.000 1.000 58.264 197 ILE A O 1
ATOM 2809 N N . HIS A 1 198 ? 11.350 -19.477 9.031 1.000 57.311 198 HIS A N 1
ATOM 2810 C CA . HIS A 1 198 ? 11.047 -20.238 7.828 1.000 61.857 198 HIS A CA 1
ATOM 2811 C C . HIS A 1 198 ? 11.086 -19.346 6.588 1.000 63.902 198 HIS A C 1
ATOM 2812 O O . HIS A 1 198 ? 11.659 -19.708 5.564 1.000 70.762 198 HIS A O 1
ATOM 2827 N N . ASP A 1 199 ? 10.466 -18.172 6.692 1.000 63.147 199 ASP A N 1
ATOM 2828 C CA . ASP A 1 199 ? 10.125 -17.351 5.544 1.000 62.295 199 ASP A CA 1
ATOM 2829 C C . ASP A 1 199 ? 11.359 -16.657 4.970 1.000 61.954 199 ASP A C 1
ATOM 2830 O O . ASP A 1 199 ? 11.440 -16.450 3.761 1.000 68.355 199 ASP A O 1
ATOM 2839 N N . VAL A 1 200 ? 12.315 -16.317 5.837 1.000 61.440 200 VAL A N 1
ATOM 2840 C CA . VAL A 1 200 ? 13.439 -15.466 5.468 1.000 61.914 200 VAL A CA 1
ATOM 2841 C C . VAL A 1 200 ? 14.748 -16.256 5.537 1.000 61.713 200 VAL A C 1
ATOM 2842 O O . VAL A 1 200 ? 15.591 -16.148 4.646 1.000 64.539 200 VAL A O 1
ATOM 2855 N N . LEU A 1 201 ? 14.919 -17.022 6.622 1.000 60.060 201 LEU A N 1
ATOM 2856 C CA . LEU A 1 201 ? 16.209 -17.585 6.986 1.000 64.995 201 LEU A CA 1
ATOM 2857 C C . LEU A 1 201 ? 16.352 -19.022 6.477 1.000 70.577 201 LEU A C 1
ATOM 2858 O O . LEU A 1 201 ? 17.297 -19.712 6.867 1.000 70.303 201 LEU A O 1
ATOM 2874 N N . GLY A 1 202 ? 15.380 -19.480 5.665 1.000 71.557 202 GLY A N 1
ATOM 2875 C CA . GLY A 1 202 ? 15.461 -20.739 4.943 1.000 73.872 202 GLY A CA 1
ATOM 2876 C C . GLY A 1 202 ? 15.390 -22.011 5.796 1.000 73.124 202 GLY A C 1
ATOM 2877 O O . GLY A 1 202 ? 15.716 -23.084 5.285 1.000 69.842 202 GLY A O 1
ATOM 2881 N N . ILE A 1 203 ? 14.964 -21.924 7.067 1.000 66.633 203 ILE A N 1
ATOM 2882 C CA . ILE A 1 203 ? 14.783 -23.118 7.887 1.000 68.060 203 ILE A CA 1
ATOM 2883 C C . ILE A 1 203 ? 13.438 -23.735 7.519 1.000 69.015 203 ILE A C 1
ATOM 2884 O O . ILE A 1 203 ? 12.425 -23.043 7.503 1.000 67.975 203 ILE A O 1
ATOM 2900 N N . LYS A 1 204 ? 13.440 -25.046 7.262 1.000 68.137 204 LYS A N 1
ATOM 2901 C CA . LYS A 1 204 ? 12.281 -25.751 6.740 1.000 73.003 204 LYS A CA 1
ATOM 2902 C C . LYS A 1 204 ? 11.299 -25.984 7.885 1.000 68.533 204 LYS A C 1
ATOM 2903 O O . LYS A 1 204 ? 11.714 -26.267 9.009 1.000 68.531 204 LYS A O 1
ATOM 2922 N N . PRO A 1 205 ? 9.978 -25.796 7.668 1.000 65.124 205 PRO A N 1
ATOM 2923 C CA . PRO A 1 205 ? 8.998 -26.041 8.726 1.000 66.774 205 PRO A CA 1
ATOM 2924 C C . PRO A 1 205 ? 8.689 -27.528 8.917 1.000 65.945 205 PRO A C 1
ATOM 2925 O O . PRO A 1 205 ? 8.621 -28.285 7.955 1.000 69.529 205 PRO A O 1
ATOM 2936 N N . VAL A 1 206 ? 8.487 -27.947 10.171 1.000 63.721 206 VAL A N 1
ATOM 2937 C CA . VAL A 1 206 ? 8.009 -29.296 10.437 1.000 68.926 206 VAL A CA 1
ATOM 2938 C C . VAL A 1 206 ? 6.531 -29.380 10.040 1.000 70.432 206 VAL A C 1
ATOM 2939 O O . VAL A 1 206 ? 6.050 -30.451 9.702 1.000 68.643 206 VAL A O 1
ATOM 2952 N N . ASP A 1 207 ? 5.801 -28.254 10.134 1.000 67.496 207 ASP A N 1
ATOM 2953 C CA . ASP A 1 207 ? 4.415 -28.163 9.693 1.000 68.971 207 ASP A CA 1
ATOM 2954 C C . ASP A 1 207 ? 4.226 -26.797 9.033 1.000 69.531 207 ASP A C 1
ATOM 2955 O O . ASP A 1 207 ? 4.392 -25.760 9.689 1.000 66.817 207 ASP A O 1
ATOM 2964 N N . ALA A 1 208 ? 3.895 -26.812 7.733 1.000 67.887 208 ALA A N 1
ATOM 2965 C CA . ALA A 1 208 ? 3.863 -25.606 6.920 1.000 69.268 208 ALA A CA 1
ATOM 2966 C C . ALA A 1 208 ? 2.585 -24.810 7.173 1.000 71.859 208 ALA A C 1
ATOM 2967 O O . ALA A 1 208 ? 2.524 -23.639 6.811 1.000 70.429 208 ALA A O 1
ATOM 2974 N N . ASN A 1 209 ? 1.600 -25.439 7.828 1.000 74.272 209 ASN A N 1
ATOM 2975 C CA . ASN A 1 209 ? 0.206 -25.033 7.745 1.000 74.344 209 ASN A CA 1
ATOM 2976 C C . ASN A 1 209 ? -0.356 -24.570 9.091 1.000 73.529 209 ASN A C 1
ATOM 2977 O O . ASN A 1 209 ? -1.569 -24.502 9.246 1.000 76.858 209 ASN A O 1
ATOM 2988 N N . ILE A 1 210 ? 0.505 -24.235 10.056 1.000 69.164 210 ILE A N 1
ATOM 2989 C CA . ILE A 1 210 ? 0.057 -23.818 11.376 1.000 69.218 210 ILE A CA 1
ATOM 2990 C C . ILE A 1 210 ? -0.705 -22.499 11.239 1.000 71.278 210 ILE A C 1
ATOM 2991 O O . ILE A 1 210 ? -0.262 -21.569 10.568 1.000 73.138 210 ILE A O 1
ATOM 3007 N N . GLU A 1 211 ? -1.860 -22.434 11.901 1.000 73.383 211 GLU A N 1
ATOM 3008 C CA . GLU A 1 211 ? -2.741 -21.286 11.804 1.000 75.805 211 GLU A CA 1
ATOM 3009 C C . GLU A 1 211 ? -2.083 -20.083 12.483 1.000 71.234 211 GLU A C 1
ATOM 3010 O O . GLU A 1 211 ? -1.744 -20.140 13.667 1.000 64.098 211 GLU A O 1
ATOM 3022 N N . VAL A 1 212 ? -1.933 -18.998 11.708 1.000 67.647 212 VAL A N 1
ATOM 3023 C CA . VAL A 1 212 ? -1.358 -17.745 12.175 1.000 66.059 212 VAL A CA 1
ATOM 3024 C C . VAL A 1 212 ? -2.300 -17.052 13.164 1.000 62.527 212 VAL A C 1
ATOM 3025 O O . VAL A 1 212 ? -3.365 -16.572 12.778 1.000 62.668 212 VAL A O 1
ATOM 3038 N N . SER A 1 213 ? -1.891 -16.983 14.436 1.000 58.493 213 SER A N 1
ATOM 3039 C CA . SER A 1 213 ? -2.540 -16.124 15.418 1.000 60.977 213 SER A CA 1
ATOM 3040 C C . SER A 1 213 ? -1.471 -15.463 16.290 1.000 57.062 213 SER A C 1
ATOM 3041 O O . SER A 1 213 ? -0.315 -15.895 16.306 1.000 53.867 213 SER A O 1
ATOM 3049 N N . THR A 1 214 ? -1.892 -14.439 17.039 1.000 53.481 214 THR A N 1
ATOM 3050 C CA . THR A 1 214 ? -1.003 -13.565 17.787 1.000 50.592 214 THR A CA 1
ATOM 3051 C C . THR A 1 214 ? -0.214 -14.338 18.834 1.000 51.693 214 THR A C 1
ATOM 3052 O O . THR A 1 214 ? 0.995 -14.154 18.949 1.000 49.766 214 THR A O 1
ATOM 3063 N N . HIS A 1 215 ? -0.936 -15.141 19.628 1.000 55.634 215 HIS A N 1
ATOM 3064 C CA . HIS A 1 215 ? -0.350 -15.870 20.741 1.000 55.937 215 HIS A CA 1
ATOM 3065 C C . HIS A 1 215 ? -0.197 -17.353 20.397 1.000 54.761 215 HIS A C 1
ATOM 3066 O O . HIS A 1 215 ? 0.112 -18.145 21.281 1.000 53.614 215 HIS A O 1
ATOM 3080 N N . GLY A 1 216 ? -0.376 -17.699 19.113 1.000 54.480 216 GLY A N 1
ATOM 3081 C CA . GLY A 1 216 ? 0.003 -18.998 18.573 1.000 57.347 216 GLY A CA 1
ATOM 3082 C C . GLY A 1 216 ? -1.154 -20.002 18.580 1.000 60.468 216 GLY A C 1
ATOM 3083 O O . GLY A 1 216 ? -2.117 -19.832 19.320 1.000 62.165 216 GLY A O 1
ATOM 3087 N N . GLN A 1 217 ? -1.035 -21.062 17.763 1.000 63.959 217 GLN A N 1
ATOM 3088 C CA . GLN A 1 217 ? -2.036 -22.121 17.709 1.000 66.856 217 GLN A CA 1
ATOM 3089 C C . GLN A 1 217 ? -1.772 -23.074 18.869 1.000 65.005 217 GLN A C 1
ATOM 3090 O O . GLN A 1 217 ? -0.693 -23.644 18.956 1.000 65.674 217 GLN A O 1
ATOM 3104 N N . SER A 1 218 ? -2.743 -23.213 19.776 1.000 65.715 218 SER A N 1
ATOM 3105 C CA . SER A 1 218 ? -2.633 -24.145 20.888 1.000 69.930 218 SER A CA 1
ATOM 3106 C C . SER A 1 218 ? -2.308 -25.544 20.356 1.000 70.549 218 SER A C 1
ATOM 3107 O O . SER A 1 218 ? -2.746 -25.899 19.263 1.000 70.926 218 SER A O 1
ATOM 3115 N N . ILE A 1 219 ? -1.490 -26.308 21.102 1.000 74.274 219 ILE A N 1
ATOM 3116 C CA . ILE A 1 219 ? -1.108 -27.665 20.716 1.000 72.798 219 ILE A CA 1
ATOM 3117 C C . ILE A 1 219 ? -0.794 -28.488 21.963 1.000 76.692 219 ILE A C 1
ATOM 3118 O O . ILE A 1 219 ? -0.376 -27.962 22.998 1.000 78.836 219 ILE A O 1
ATOM 3134 N N . SER A 1 220 ? -0.998 -29.801 21.829 1.000 77.438 220 SER A N 1
ATOM 3135 C CA . SER A 1 220 ? -0.599 -30.751 22.850 1.000 79.356 220 SER A CA 1
ATOM 3136 C C . SER A 1 220 ? 0.884 -31.073 22.670 1.000 78.953 220 SER A C 1
ATOM 3137 O O . SER A 1 220 ? 1.464 -30.799 21.610 1.000 77.446 220 SER A O 1
ATOM 3145 N N . PHE A 1 221 ? 1.475 -31.673 23.710 1.000 78.899 221 PHE A N 1
ATOM 3146 C CA . PHE A 1 221 ? 2.842 -32.172 23.649 1.000 81.728 221 PHE A CA 1
ATOM 3147 C C . PHE A 1 221 ? 2.923 -33.379 22.717 1.000 82.875 221 PHE A C 1
ATOM 3148 O O . PHE A 1 221 ? 3.983 -33.662 22.165 1.000 80.650 221 PHE A O 1
ATOM 3165 N N . GLU A 1 222 ? 1.794 -34.076 22.547 1.000 85.177 222 GLU A N 1
ATOM 3166 C CA . GLU A 1 222 ? 1.721 -35.207 21.638 1.000 89.040 222 GLU A CA 1
ATOM 3167 C C . GLU A 1 222 ? 1.957 -34.722 20.203 1.000 87.519 222 GLU A C 1
ATOM 3168 O O . GLU A 1 222 ? 2.567 -35.437 19.409 1.000 86.272 222 GLU A O 1
ATOM 3180 N N . TYR A 1 223 ? 1.528 -33.493 19.878 1.000 81.829 223 TYR A N 1
ATOM 3181 C CA . TYR A 1 223 ? 1.727 -32.947 18.537 1.000 80.544 223 TYR A CA 1
ATOM 3182 C C . TYR A 1 223 ? 3.221 -32.749 18.251 1.000 77.353 223 TYR A C 1
ATOM 3183 O O . TYR A 1 223 ? 3.682 -33.029 17.138 1.000 76.901 223 TYR A O 1
ATOM 3201 N N . ILE A 1 224 ? 3.971 -32.285 19.267 1.000 73.393 224 ILE A N 1
ATOM 3202 C CA . ILE A 1 224 ? 5.399 -31.995 19.154 1.000 70.979 224 ILE A CA 1
ATOM 3203 C C . ILE A 1 224 ? 6.180 -33.297 18.924 1.000 77.466 224 ILE A C 1
ATOM 3204 O O . ILE A 1 224 ? 6.970 -33.399 17.977 1.000 73.656 224 ILE A O 1
ATOM 3220 N N . ALA A 1 225 ? 5.969 -34.264 19.832 1.000 75.833 225 ALA A N 1
ATOM 3221 C CA . ALA A 1 225 ? 6.600 -35.569 19.754 1.000 81.003 225 ALA A CA 1
ATOM 3222 C C . ALA A 1 225 ? 6.261 -36.196 18.405 1.000 83.250 225 ALA A C 1
ATOM 3223 O O . ALA A 1 225 ? 7.131 -36.760 17.742 1.000 91.434 225 ALA A O 1
ATOM 3230 N N . GLU A 1 226 ? 4.998 -36.042 17.992 1.000 84.412 226 GLU A N 1
ATOM 3231 C CA . GLU A 1 226 ? 4.504 -36.634 16.761 1.000 84.856 226 GLU A CA 1
ATOM 3232 C C . GLU A 1 226 ? 5.236 -36.008 15.566 1.000 84.557 226 GLU A C 1
ATOM 3233 O O . GLU A 1 226 ? 5.780 -36.738 14.738 1.000 83.266 226 GLU A O 1
ATOM 3245 N N . LYS A 1 227 ? 5.288 -34.664 15.503 1.000 79.988 227 LYS A N 1
ATOM 3246 C CA . LYS A 1 227 ? 5.925 -33.947 14.399 1.000 79.134 227 LYS A CA 1
ATOM 3247 C C . LYS A 1 227 ? 7.420 -34.249 14.339 1.000 76.845 227 LYS A C 1
ATOM 3248 O O . LYS A 1 227 ? 8.033 -34.225 13.266 1.000 77.640 227 LYS A O 1
ATOM 3267 N N . ASN A 1 228 ? 7.984 -34.472 15.529 1.000 77.485 228 ASN A N 1
ATOM 3268 C CA . ASN A 1 228 ? 9.358 -34.910 15.716 1.000 77.455 228 ASN A CA 1
ATOM 3269 C C . ASN A 1 228 ? 10.291 -33.925 15.025 1.000 73.964 228 ASN A C 1
ATOM 3270 O O . ASN A 1 228 ? 11.089 -34.292 14.173 1.000 76.728 228 ASN A O 1
ATOM 3281 N N . PRO A 1 229 ? 10.246 -32.630 15.393 1.000 74.410 229 PRO A N 1
ATOM 3282 C CA . PRO A 1 229 ? 11.115 -31.648 14.755 1.000 70.683 229 PRO A CA 1
ATOM 3283 C C . PRO A 1 229 ? 12.563 -31.961 15.131 1.000 69.897 229 PRO A C 1
ATOM 3284 O O . PRO A 1 229 ? 12.838 -32.598 16.158 1.000 72.271 229 PRO A O 1
ATOM 3295 N N . ASP A 1 230 ? 13.475 -31.520 14.246 1.000 69.017 230 ASP A N 1
ATOM 3296 C CA . ASP A 1 230 ? 14.913 -31.602 14.475 1.000 70.371 230 ASP A CA 1
ATOM 3297 C C . ASP A 1 230 ? 15.386 -30.415 15.313 1.000 69.342 230 ASP A C 1
ATOM 3298 O O . ASP A 1 230 ? 16.419 -30.500 15.983 1.000 62.856 230 ASP A O 1
ATOM 3307 N N . TYR A 1 231 ? 14.649 -29.299 15.213 1.000 68.246 231 TYR A N 1
ATOM 3308 C CA . TYR A 1 231 ? 14.907 -28.100 15.996 1.000 70.568 231 TYR A CA 1
ATOM 3309 C C . TYR A 1 231 ? 13.609 -27.674 16.668 1.000 65.026 231 TYR A C 1
ATOM 3310 O O . TYR A 1 231 ? 12.579 -27.604 16.010 1.000 67.049 231 TYR A O 1
ATOM 3328 N N . LEU A 1 232 ? 13.666 -27.410 17.977 1.000 64.887 232 LEU A N 1
ATOM 3329 C CA . LEU A 1 232 ? 12.528 -26.840 18.675 1.000 68.379 232 LEU A CA 1
ATOM 3330 C C . LEU A 1 232 ? 12.882 -25.433 19.158 1.000 61.098 232 LEU A C 1
ATOM 3331 O O . LEU A 1 232 ? 13.623 -25.281 20.126 1.000 62.102 232 LEU A O 1
ATOM 3347 N N . PHE A 1 233 ? 12.381 -24.409 18.445 1.000 58.489 233 PHE A N 1
ATOM 3348 C CA . PHE A 1 233 ? 12.543 -23.019 18.865 1.000 55.475 233 PHE A CA 1
ATOM 3349 C C . PHE A 1 233 ? 11.476 -22.695 19.911 1.000 54.100 233 PHE A C 1
ATOM 3350 O O . PHE A 1 233 ? 10.282 -22.850 19.640 1.000 54.453 233 PHE A O 1
ATOM 3367 N N . VAL A 1 234 ? 11.914 -22.228 21.091 1.000 55.347 234 VAL A N 1
ATOM 3368 C CA . VAL A 1 234 ? 11.026 -21.947 22.213 1.000 55.507 234 VAL A CA 1
ATOM 3369 C C . VAL A 1 234 ? 11.086 -20.465 22.607 1.000 55.454 234 VAL A C 1
ATOM 3370 O O . VAL A 1 234 ? 12.173 -19.916 22.783 1.000 54.777 234 VAL A O 1
ATOM 3383 N N . VAL A 1 235 ? 9.908 -19.834 22.791 1.000 54.342 235 VAL A N 1
ATOM 3384 C CA . VAL A 1 235 ? 9.818 -18.457 23.276 1.000 50.779 235 VAL A CA 1
ATOM 3385 C C . VAL A 1 235 ? 9.154 -18.465 24.654 1.000 49.653 235 VAL A C 1
ATOM 3386 O O . VAL A 1 235 ? 7.975 -18.790 24.767 1.000 49.721 235 VAL A O 1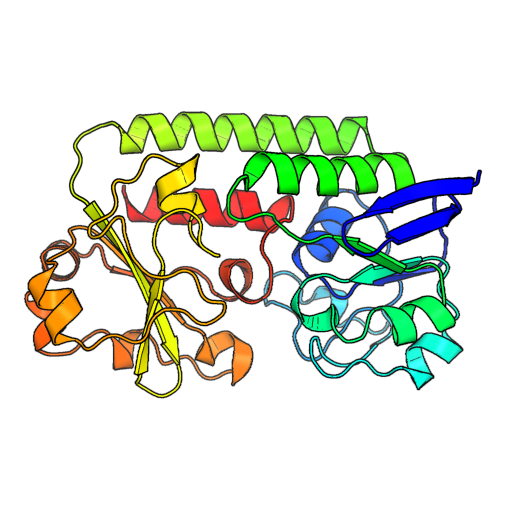
ATOM 3399 N N . ASP A 1 236 ? 9.919 -18.124 25.708 1.000 51.113 236 ASP A N 1
ATOM 3400 C CA . ASP A 1 236 ? 9.390 -18.065 27.071 1.000 50.318 236 ASP A CA 1
ATOM 3401 C C . ASP A 1 236 ? 8.591 -16.768 27.292 1.000 49.118 236 ASP A C 1
ATOM 3402 O O . ASP A 1 236 ? 9.161 -15.745 27.640 1.000 48.748 236 ASP A O 1
ATOM 3411 N N . ARG A 1 237 ? 7.263 -16.823 27.152 1.000 50.470 237 ARG A N 1
ATOM 3412 C CA . ARG A 1 237 ? 6.427 -15.639 27.272 1.000 48.279 237 ARG A CA 1
ATOM 3413 C C . ARG A 1 237 ? 6.377 -15.180 28.728 1.000 53.202 237 ARG A C 1
ATOM 3414 O O . ARG A 1 237 ? 6.514 -13.986 28.992 1.000 52.363 237 ARG A O 1
ATOM 3435 N N . ASP A 1 238 ? 6.191 -16.116 29.665 1.000 51.199 238 ASP A N 1
A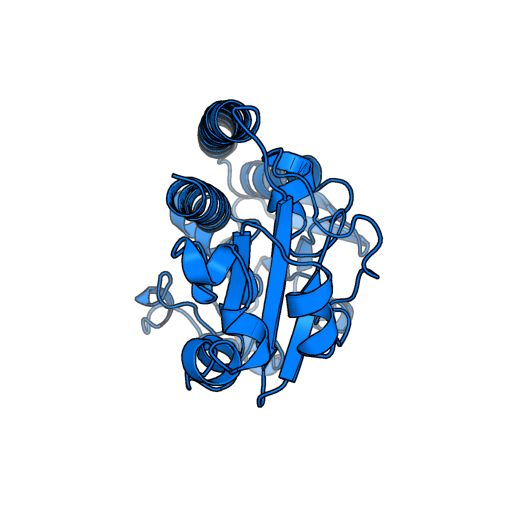TOM 3436 C CA . ASP A 1 238 ? 6.051 -15.773 31.075 1.000 50.820 238 ASP A CA 1
ATOM 3437 C C . ASP A 1 238 ? 7.266 -15.040 31.624 1.000 53.903 238 ASP A C 1
ATOM 3438 O O . ASP A 1 238 ? 7.125 -14.288 32.584 1.000 53.875 238 ASP A O 1
ATOM 3447 N N . ALA A 1 239 ? 8.457 -15.300 31.065 1.000 54.507 239 ALA A N 1
ATOM 3448 C CA . ALA A 1 239 ? 9.646 -14.563 31.469 1.000 54.427 239 ALA A CA 1
ATOM 3449 C C . ALA A 1 239 ? 9.405 -13.060 31.316 1.000 52.776 239 ALA A C 1
ATOM 3450 O O . ALA A 1 239 ? 9.830 -12.276 32.157 1.000 55.791 239 ALA A O 1
ATOM 3457 N N . VAL A 1 240 ? 8.731 -12.647 30.236 1.000 52.859 240 VAL A N 1
ATOM 3458 C CA . VAL A 1 240 ? 8.672 -11.225 29.924 1.000 48.279 240 VAL A CA 1
ATOM 3459 C C . VAL A 1 240 ? 7.320 -10.615 30.297 1.000 48.755 240 VAL A C 1
ATOM 3460 O O . VAL A 1 240 ? 7.261 -9.405 30.511 1.000 54.441 240 VAL A O 1
ATOM 3473 N N . VAL A 1 241 ? 6.250 -11.408 30.348 1.000 47.893 241 VAL A N 1
ATOM 3474 C CA . VAL A 1 241 ? 4.942 -10.895 30.714 1.000 52.448 241 VAL A CA 1
ATOM 3475 C C . VAL A 1 241 ? 4.792 -10.940 32.236 1.000 54.504 241 VAL A C 1
ATOM 3476 O O . VAL A 1 241 ? 4.416 -9.945 32.834 1.000 57.407 241 VAL A O 1
ATOM 3489 N N . ALA A 1 242 ? 5.148 -12.055 32.870 1.000 57.280 242 ALA A N 1
ATOM 3490 C CA . ALA A 1 242 ? 4.897 -12.232 34.289 1.000 55.155 242 ALA A CA 1
ATOM 3491 C C . ALA A 1 242 ? 6.176 -12.021 35.096 1.000 56.961 242 ALA A C 1
ATOM 3492 O O . ALA A 1 242 ? 6.123 -11.996 36.326 1.000 64.589 242 ALA A O 1
ATOM 3499 N N . GLY A 1 243 ? 7.322 -11.880 34.409 1.000 54.161 243 GLY A N 1
ATOM 3500 C CA . GLY A 1 243 ? 8.624 -11.745 35.061 1.000 55.599 243 GLY A CA 1
ATOM 3501 C C . GLY A 1 243 ? 9.127 -13.054 35.683 1.000 62.224 243 GLY A C 1
ATOM 3502 O O . GLY A 1 243 ? 10.029 -13.035 36.524 1.000 67.602 243 GLY A O 1
ATOM 3506 N N . LYS A 1 244 ? 8.542 -14.193 35.283 1.000 62.138 244 LYS A N 1
ATOM 3507 C CA . LYS A 1 244 ? 8.850 -15.474 35.902 1.000 67.019 244 LYS A CA 1
ATOM 3508 C C . LYS A 1 244 ? 9.069 -16.523 34.813 1.000 63.617 244 LYS A C 1
ATOM 3509 O O . LYS A 1 244 ? 8.104 -17.052 34.266 1.000 57.621 244 LYS A O 1
ATOM 3528 N N . PRO A 1 245 ? 10.340 -16.803 34.429 1.000 63.160 245 PRO A N 1
ATOM 3529 C CA . PRO A 1 245 ? 10.634 -17.791 33.392 1.000 61.811 245 PRO A CA 1
ATOM 3530 C C . PRO A 1 245 ? 9.998 -19.138 33.748 1.000 63.590 245 PRO A C 1
ATOM 3531 O O . PRO A 1 245 ? 9.928 -19.500 34.923 1.000 65.099 245 PRO A O 1
ATOM 3542 N N . SER A 1 246 ? 9.519 -19.863 32.733 1.000 62.212 246 SER A N 1
ATOM 3543 C CA . SER A 1 246 ? 8.932 -21.180 32.946 1.000 64.561 246 SER A CA 1
ATOM 3544 C C . SER A 1 246 ? 9.092 -22.106 31.734 1.000 65.039 246 SER A C 1
ATOM 3545 O O . SER A 1 246 ? 8.562 -23.211 31.749 1.000 68.105 246 SER A O 1
ATOM 3553 N N . ALA A 1 247 ? 9.819 -21.681 30.692 1.000 62.830 247 ALA A N 1
ATOM 3554 C CA . ALA A 1 247 ? 9.832 -22.395 29.422 1.000 64.438 247 ALA A CA 1
ATOM 3555 C C . ALA A 1 247 ? 10.529 -23.753 29.570 1.000 69.807 247 ALA A C 1
ATOM 3556 O O . ALA A 1 247 ? 9.976 -24.774 29.159 1.000 68.336 247 ALA A O 1
ATOM 3563 N N . LYS A 1 248 ? 11.736 -23.766 30.156 1.000 72.509 248 LYS A N 1
ATOM 3564 C CA . LYS A 1 248 ? 12.482 -25.006 30.338 1.000 79.764 248 LYS A CA 1
ATOM 3565 C C . LYS A 1 248 ? 11.603 -26.040 31.045 1.000 83.398 248 LYS A C 1
ATOM 3566 O O . LYS A 1 248 ? 11.501 -27.192 30.615 1.000 81.093 248 LYS A O 1
ATOM 3585 N N . GLN A 1 249 ? 10.962 -25.589 32.130 1.000 82.420 249 GLN A N 1
ATOM 3586 C CA . GLN A 1 249 ? 10.151 -26.424 33.001 1.000 82.976 249 GLN A CA 1
ATOM 3587 C C . GLN A 1 249 ? 8.905 -26.926 32.266 1.000 79.348 249 GLN A C 1
ATOM 3588 O O . GLN A 1 249 ? 8.475 -28.044 32.496 1.000 79.434 249 GLN A O 1
ATOM 3602 N N . THR A 1 250 ? 8.317 -26.117 31.378 1.000 74.159 250 THR A N 1
ATOM 3603 C CA . THR A 1 250 ? 7.131 -26.550 30.649 1.000 76.213 250 THR A CA 1
ATOM 3604 C C . THR A 1 250 ? 7.491 -27.574 29.573 1.000 76.365 250 THR A C 1
ATOM 3605 O O . THR A 1 250 ? 6.790 -28.573 29.409 1.000 76.782 250 THR A O 1
ATOM 3616 N N . ILE A 1 251 ? 8.572 -27.283 28.831 1.000 75.455 251 ILE A N 1
ATOM 3617 C CA . ILE A 1 251 ? 8.894 -27.944 27.570 1.000 79.583 251 ILE A CA 1
ATOM 3618 C C . ILE A 1 251 ? 9.488 -29.329 27.835 1.000 84.790 251 ILE A C 1
ATOM 3619 O O . ILE A 1 251 ? 9.169 -30.292 27.144 1.000 83.320 251 ILE A O 1
ATOM 3635 N N . GLU A 1 252 ? 10.371 -29.406 28.830 1.000 87.943 252 GLU A N 1
ATOM 3636 C CA . GLU A 1 252 ? 11.202 -30.575 29.022 1.000 95.324 252 GLU A CA 1
ATOM 3637 C C . GLU A 1 252 ? 10.429 -31.634 29.809 1.000 91.416 252 GLU A C 1
ATOM 3638 O O . GLU A 1 252 ? 10.694 -31.847 30.989 1.000 86.864 252 GLU A O 1
ATOM 3650 N N . ASN A 1 253 ? 9.478 -32.294 29.130 1.000 88.972 253 ASN A N 1
ATOM 3651 C CA . ASN A 1 253 ? 8.665 -33.337 29.735 1.000 91.452 253 ASN A CA 1
ATOM 3652 C C . ASN A 1 253 ? 8.894 -34.649 28.987 1.000 92.321 253 ASN A C 1
ATOM 3653 O O . ASN A 1 253 ? 9.663 -34.699 28.030 1.000 88.974 253 ASN A O 1
ATOM 3664 N N . GLU A 1 254 ? 8.190 -35.697 29.428 1.000 95.242 254 GLU A N 1
ATOM 3665 C CA . GLU A 1 254 ? 8.279 -37.016 28.825 1.000 96.443 254 GLU A CA 1
ATOM 3666 C C . GLU A 1 254 ? 8.217 -36.920 27.299 1.000 93.734 254 GLU A C 1
ATOM 3667 O O . GLU A 1 254 ? 9.190 -37.263 26.624 1.000 89.531 254 GLU A O 1
ATOM 3679 N N . LEU A 1 255 ? 7.083 -36.434 26.765 1.000 91.370 255 LEU A N 1
ATOM 3680 C CA . LEU A 1 255 ? 6.783 -36.525 25.340 1.000 88.993 255 LEU A CA 1
ATOM 3681 C C . LEU A 1 255 ? 7.800 -35.767 24.481 1.000 86.591 255 LEU A C 1
ATOM 3682 O O . LEU A 1 255 ? 8.070 -36.171 23.351 1.000 87.963 255 LEU A O 1
ATOM 3698 N N . VAL A 1 256 ? 8.375 -34.677 24.998 1.000 83.126 256 VAL A N 1
ATOM 3699 C CA . VAL A 1 256 ? 9.245 -33.833 24.184 1.000 81.783 256 VAL A CA 1
ATOM 3700 C C . VAL A 1 256 ? 10.674 -34.406 24.121 1.000 79.344 256 VAL A C 1
ATOM 3701 O O . VAL A 1 256 ? 11.422 -34.171 23.127 1.000 76.906 256 VAL A O 1
ATOM 3714 N N . LYS A 1 257 ? 11.076 -35.133 25.180 1.000 83.489 257 LYS A N 1
ATOM 3715 C CA . LYS A 1 257 ? 12.384 -35.782 25.204 1.000 89.932 257 LYS A CA 1
ATOM 3716 C C . LYS A 1 257 ? 12.473 -36.958 24.218 1.000 87.452 257 LYS A C 1
ATOM 3717 O O . LYS A 1 257 ? 13.573 -37.478 24.010 1.000 89.235 257 LYS A O 1
ATOM 3736 N N . LYS A 1 258 ? 11.340 -37.395 23.632 1.000 87.033 258 LYS A N 1
ATOM 3737 C CA . LYS A 1 258 ? 11.349 -38.333 22.501 1.000 87.207 258 LYS A CA 1
ATOM 3738 C C . LYS A 1 258 ? 12.036 -37.696 21.287 1.000 85.374 258 LYS A C 1
ATOM 3739 O O . LYS A 1 258 ? 12.716 -38.376 20.510 1.000 80.732 258 LYS A O 1
ATOM 3758 N N . THR A 1 259 ? 11.810 -36.381 21.144 1.000 81.578 259 THR A N 1
ATOM 3759 C CA . THR A 1 259 ? 12.190 -35.588 19.988 1.000 81.908 259 THR A CA 1
ATOM 3760 C C . THR A 1 259 ? 13.696 -35.649 19.739 1.000 79.849 259 THR A C 1
ATOM 3761 O O . THR A 1 259 ? 14.502 -35.828 20.662 1.000 80.844 259 THR A O 1
ATOM 3772 N N . ASN A 1 260 ? 14.060 -35.494 18.458 1.000 79.382 260 ASN A N 1
ATOM 3773 C CA . ASN A 1 260 ? 15.464 -35.460 18.016 1.000 81.102 260 ASN A CA 1
ATOM 3774 C C . ASN A 1 260 ? 16.102 -34.159 18.466 1.000 76.836 260 ASN A C 1
ATOM 3775 O O . ASN A 1 260 ? 17.286 -34.141 18.796 1.000 74.012 260 ASN A O 1
ATOM 3786 N N . ALA A 1 261 ? 15.300 -33.086 18.365 1.000 74.434 261 ALA A N 1
ATOM 3787 C CA . ALA A 1 261 ? 15.649 -31.767 18.856 1.000 68.492 261 ALA A CA 1
ATOM 3788 C C . ALA A 1 261 ? 16.126 -31.857 20.305 1.000 69.382 261 ALA A C 1
ATOM 3789 O O . ALA A 1 261 ? 17.108 -31.211 20.678 1.000 71.372 261 ALA A O 1
ATOM 3796 N N . TYR A 1 262 ? 15.426 -32.637 21.134 1.000 72.594 262 TYR A N 1
ATOM 3797 C CA . TYR A 1 262 ? 15.926 -32.900 22.474 1.000 75.901 262 TYR A CA 1
ATOM 3798 C C . TYR A 1 262 ? 17.197 -33.761 22.440 1.000 79.099 262 TYR A C 1
ATOM 3799 O O . TYR A 1 262 ? 18.205 -33.427 23.062 1.000 76.873 262 TYR A O 1
ATOM 3817 N N . LYS A 1 263 ? 17.155 -34.892 21.733 1.000 80.031 263 LYS A N 1
ATOM 3818 C CA . LYS A 1 263 ? 18.264 -35.836 21.796 1.000 83.060 263 LYS A CA 1
ATOM 3819 C C . LYS A 1 263 ? 19.520 -35.247 21.143 1.000 83.326 263 LYS A C 1
ATOM 3820 O O . LYS A 1 263 ? 20.613 -35.739 21.394 1.000 84.011 263 LYS A O 1
ATOM 3839 N N . ASN A 1 264 ? 19.375 -34.192 20.318 1.000 81.319 264 ASN A N 1
ATOM 3840 C CA . ASN A 1 264 ? 20.515 -33.549 19.678 1.000 80.006 264 ASN A CA 1
ATOM 3841 C C . ASN A 1 264 ? 20.795 -32.197 20.319 1.000 78.230 264 ASN A C 1
ATOM 3842 O O . ASN A 1 264 ? 21.581 -31.417 19.784 1.000 76.346 264 ASN A O 1
ATOM 3853 N N . ASN A 1 265 ? 20.117 -31.908 21.435 1.000 78.489 265 ASN A N 1
ATOM 3854 C CA . ASN A 1 265 ? 20.365 -30.692 22.188 1.000 76.507 265 ASN A CA 1
ATOM 3855 C C . ASN A 1 265 ? 20.127 -29.487 21.259 1.000 75.745 265 ASN A C 1
ATOM 3856 O O . ASN A 1 265 ? 20.885 -28.516 21.260 1.000 73.814 265 ASN A O 1
ATOM 3867 N N . ARG A 1 266 ? 19.037 -29.554 20.471 1.000 74.066 266 ARG A N 1
ATOM 3868 C CA . ARG A 1 266 ? 18.624 -28.474 19.585 1.000 75.737 266 ARG A CA 1
ATOM 3869 C C . ARG A 1 266 ? 17.280 -27.904 20.036 1.000 73.364 266 ARG A C 1
ATOM 3870 O O . ARG A 1 266 ? 16.420 -27.589 19.212 1.000 66.802 266 ARG A O 1
ATOM 3891 N N . ILE A 1 267 ? 17.101 -27.782 21.355 1.000 74.064 267 ILE A N 1
ATOM 3892 C CA . ILE A 1 267 ? 16.045 -26.942 21.896 1.000 68.905 267 ILE A CA 1
ATOM 3893 C C . ILE A 1 267 ? 16.660 -25.567 22.125 1.000 66.216 267 ILE A C 1
ATOM 3894 O O . ILE A 1 267 ? 17.495 -25.407 23.013 1.000 66.641 267 ILE A O 1
ATOM 3910 N N . ILE A 1 268 ? 16.276 -24.611 21.267 1.000 63.080 268 ILE A N 1
ATOM 3911 C CA . ILE A 1 268 ? 16.844 -23.273 21.264 1.000 62.135 268 ILE A CA 1
ATOM 3912 C C . ILE A 1 268 ? 15.826 -22.321 21.889 1.000 57.672 268 ILE A C 1
ATOM 3913 O O . ILE A 1 268 ? 14.778 -22.053 21.307 1.000 54.558 268 ILE A O 1
ATOM 3929 N N . TYR A 1 269 ? 16.135 -21.887 23.113 1.000 57.409 269 TYR A N 1
ATOM 3930 C CA . TYR A 1 269 ? 15.365 -20.902 23.855 1.000 57.521 269 TYR A CA 1
ATOM 3931 C C . TYR A 1 269 ? 15.672 -19.518 23.296 1.000 55.918 269 TYR A C 1
ATOM 3932 O O . TYR A 1 269 ? 16.733 -18.976 23.572 1.000 58.538 269 TYR A O 1
ATOM 3950 N N . LEU A 1 270 ? 14.764 -18.986 22.470 1.000 54.164 270 LEU A N 1
ATOM 3951 C CA . LEU A 1 270 ? 14.878 -17.635 21.931 1.000 54.777 270 LEU A CA 1
ATOM 3952 C C . LEU A 1 270 ? 14.627 -16.598 23.039 1.000 51.649 270 LEU A C 1
ATOM 3953 O O . LEU A 1 270 ? 13.739 -16.775 23.877 1.000 51.459 270 LEU A O 1
ATOM 3969 N N . ASN A 1 271 ? 15.441 -15.532 23.044 1.000 46.723 271 ASN A N 1
ATOM 3970 C CA . ASN A 1 271 ? 15.389 -14.497 24.065 1.000 44.999 271 ASN A CA 1
ATOM 3971 C C . ASN A 1 271 ? 14.101 -13.697 23.875 1.000 45.613 271 ASN A C 1
ATOM 3972 O O . ASN A 1 271 ? 13.935 -12.997 22.866 1.000 39.902 271 ASN A O 1
ATOM 3983 N N . PRO A 1 272 ? 13.111 -13.862 24.788 1.000 45.018 272 PRO A N 1
ATOM 3984 C CA . PRO A 1 272 ? 11.795 -13.251 24.607 1.000 42.825 272 PRO A CA 1
ATOM 3985 C C . PRO A 1 272 ? 11.812 -11.730 24.729 1.000 42.419 272 PRO A C 1
ATOM 3986 O O . PRO A 1 272 ? 10.846 -11.100 24.320 1.000 40.111 272 PRO A O 1
ATOM 3997 N N . ASN A 1 273 ? 12.878 -11.168 25.333 1.000 43.243 273 ASN A N 1
ATOM 3998 C CA . ASN A 1 273 ? 13.119 -9.734 25.367 1.000 42.956 273 ASN A CA 1
ATOM 3999 C C . ASN A 1 273 ? 13.199 -9.152 23.956 1.000 46.179 273 ASN A C 1
ATOM 4000 O O . ASN A 1 273 ? 12.691 -8.052 23.704 1.000 41.227 273 ASN A O 1
ATOM 4011 N N . TYR A 1 274 ? 13.857 -9.884 23.048 1.000 45.679 274 TYR A N 1
ATOM 4012 C CA . TYR A 1 274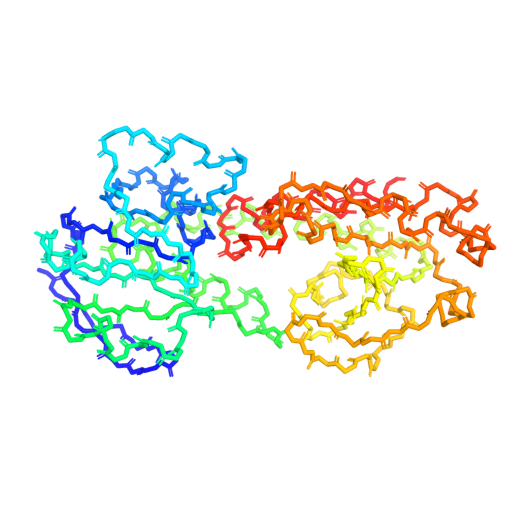 ? 13.960 -9.493 21.652 1.000 43.334 274 TYR A CA 1
ATOM 4013 C C . TYR A 1 274 ? 12.740 -9.981 20.872 1.000 47.821 274 TYR A C 1
ATOM 4014 O O . TYR A 1 274 ? 12.102 -9.183 20.173 1.000 50.477 274 TYR A O 1
ATOM 4032 N N . TRP A 1 275 ? 12.431 -11.286 20.985 1.000 44.016 275 TRP A N 1
ATOM 4033 C CA . TRP A 1 275 ? 11.484 -11.929 20.081 1.000 42.837 275 TRP A CA 1
ATOM 4034 C C . TRP A 1 275 ? 10.047 -11.529 20.410 1.000 41.269 275 TRP A C 1
ATOM 4035 O O . TRP A 1 275 ? 9.239 -11.379 19.512 1.000 39.891 275 TRP A O 1
ATOM 4056 N N . TYR A 1 276 ? 9.719 -11.431 21.697 1.000 40.391 276 TYR A N 1
ATOM 4057 C CA . TYR A 1 276 ? 8.337 -11.289 22.110 1.000 43.005 276 TYR A CA 1
ATOM 4058 C C . TYR A 1 276 ? 8.016 -9.814 22.379 1.000 42.297 276 TYR A C 1
ATOM 4059 O O . TYR A 1 276 ? 7.080 -9.308 21.779 1.000 39.272 276 TYR A O 1
ATOM 4077 N N . LEU A 1 277 ? 8.779 -9.140 23.259 1.000 39.432 277 LEU A N 1
ATOM 4078 C CA . LEU A 1 277 ? 8.507 -7.750 23.617 1.000 41.529 277 LEU A CA 1
ATOM 4079 C C . LEU A 1 277 ? 8.863 -6.777 22.491 1.000 41.270 277 LEU A C 1
ATOM 4080 O O . LEU A 1 277 ? 8.259 -5.716 22.392 1.000 42.569 277 LEU A O 1
ATOM 4096 N N . ALA A 1 278 ? 9.868 -7.124 21.682 1.000 40.503 278 ALA A N 1
ATOM 4097 C CA . ALA A 1 278 ? 10.442 -6.245 20.679 1.000 43.134 278 ALA A CA 1
ATOM 4098 C C . ALA A 1 278 ? 10.349 -6.946 19.326 1.000 40.893 278 ALA A C 1
ATOM 4099 O O . ALA A 1 278 ? 9.387 -7.641 19.097 1.000 39.593 278 ALA A O 1
ATOM 4106 N N . GLY A 1 279 ? 11.342 -6.815 18.451 1.000 45.347 279 GLY A N 1
ATOM 4107 C CA . GLY A 1 279 ? 11.190 -7.309 17.089 1.000 44.262 279 GLY A CA 1
ATOM 4108 C C . GLY A 1 279 ? 10.883 -6.149 16.140 1.000 47.047 279 GLY A C 1
ATOM 4109 O O . GLY A 1 279 ? 10.282 -5.149 16.532 1.000 43.003 279 GLY A O 1
ATOM 4113 N N . GLY A 1 280 ? 11.334 -6.266 14.895 1.000 45.862 280 GLY A N 1
ATOM 4114 C CA . GLY A 1 280 ? 11.065 -5.241 13.909 1.000 47.802 280 GLY A CA 1
ATOM 4115 C C . GLY A 1 280 ? 11.956 -4.015 14.068 1.000 46.443 280 GLY A C 1
ATOM 4116 O O . GLY A 1 280 ? 11.686 -2.986 13.448 1.000 53.395 280 GLY A O 1
ATOM 4120 N N . GLY A 1 281 ? 13.037 -4.135 14.858 1.000 43.585 281 GLY A N 1
ATOM 4121 C CA . GLY A 1 281 ? 13.980 -3.034 15.015 1.000 44.258 281 GLY A CA 1
ATOM 4122 C C . GLY A 1 281 ? 15.388 -3.401 14.539 1.000 45.725 281 GLY A C 1
ATOM 4123 O O . GLY A 1 281 ? 15.709 -4.574 14.401 1.000 42.961 281 GLY A O 1
ATOM 4127 N N . LEU A 1 282 ? 16.232 -2.392 14.288 1.000 44.791 282 LEU A N 1
ATOM 4128 C CA . LEU A 1 282 ? 17.589 -2.636 13.808 1.000 45.194 282 LEU A CA 1
ATOM 4129 C C . LEU A 1 282 ? 18.350 -3.582 14.746 1.000 47.698 282 LEU A C 1
ATOM 4130 O O . LEU A 1 282 ? 19.037 -4.497 14.276 1.000 49.371 282 LEU A O 1
ATOM 4146 N N . ILE A 1 283 ? 18.216 -3.391 16.070 1.000 45.139 283 ILE A N 1
ATOM 4147 C CA . ILE A 1 283 ? 18.922 -4.220 17.044 1.000 46.448 283 ILE A CA 1
ATOM 4148 C C . ILE A 1 283 ? 18.221 -5.576 17.198 1.000 47.880 283 ILE A C 1
ATOM 4149 O O . ILE A 1 283 ? 18.872 -6.617 17.096 1.000 47.869 283 ILE A O 1
ATOM 4165 N N . SER A 1 284 ? 16.893 -5.586 17.422 1.000 44.172 284 SER A N 1
ATOM 4166 C CA . SER A 1 284 ? 16.168 -6.834 17.646 1.000 42.601 284 SER A CA 1
ATOM 4167 C C . SER A 1 284 ? 16.255 -7.785 16.443 1.000 45.391 284 SER A C 1
ATOM 4168 O O . SER A 1 284 ? 16.443 -8.995 16.628 1.000 45.388 284 SER A O 1
ATOM 4176 N N . VAL A 1 285 ? 16.129 -7.281 15.200 1.000 44.893 285 VAL A N 1
ATOM 4177 C CA . VAL A 1 285 ? 16.153 -8.180 14.051 1.000 45.732 285 VAL A CA 1
ATOM 4178 C C . VAL A 1 285 ? 17.540 -8.834 13.892 1.000 47.799 285 VAL A C 1
ATOM 4179 O O . VAL A 1 285 ? 17.610 -10.032 13.633 1.000 49.472 285 VAL A O 1
ATOM 4192 N N . ALA A 1 286 ? 18.637 -8.085 14.103 1.000 47.042 286 ALA A N 1
ATOM 4193 C CA . ALA A 1 286 ? 19.995 -8.628 14.044 1.000 49.647 286 ALA A CA 1
ATOM 4194 C C . ALA A 1 286 ? 20.253 -9.667 15.137 1.000 50.315 286 ALA A C 1
ATOM 4195 O O . ALA A 1 286 ? 20.958 -10.659 14.901 1.000 52.329 286 ALA A O 1
ATOM 4202 N N . GLU A 1 287 ? 19.720 -9.420 16.339 1.000 48.335 287 GLU A N 1
ATOM 4203 C CA . GLU A 1 287 ? 19.857 -10.355 17.440 1.000 48.223 287 GLU A CA 1
ATOM 4204 C C . GLU A 1 287 ? 19.040 -11.619 17.156 1.000 51.728 287 GLU A C 1
ATOM 4205 O O . GLU A 1 287 ? 19.517 -12.746 17.357 1.000 52.634 287 GLU A O 1
ATOM 4217 N N . MET A 1 288 ? 17.798 -11.441 16.706 1.000 48.415 288 MET A N 1
ATOM 4218 C CA . MET A 1 288 ? 16.955 -12.573 16.341 1.000 50.591 288 MET A CA 1
ATOM 4219 C C . MET A 1 288 ? 17.692 -13.496 15.361 1.000 52.849 288 MET A C 1
ATOM 4220 O O . MET A 1 288 ? 17.730 -14.716 15.545 1.000 51.491 288 MET A O 1
ATOM 4234 N N . ILE A 1 289 ? 18.310 -12.912 14.331 1.000 50.636 289 ILE A N 1
ATOM 4235 C CA . ILE A 1 289 ? 18.916 -13.709 13.273 1.000 55.398 289 ILE A CA 1
ATOM 4236 C C . ILE A 1 289 ? 20.118 -14.474 13.829 1.000 56.288 289 ILE A C 1
ATOM 4237 O O . ILE A 1 289 ? 20.333 -15.633 13.472 1.000 55.375 289 ILE A O 1
ATOM 4253 N N . ASN A 1 290 ? 20.862 -13.795 14.710 1.000 54.775 290 ASN A N 1
ATOM 4254 C CA . ASN A 1 290 ? 22.037 -14.335 15.363 1.000 58.621 290 ASN A CA 1
ATOM 4255 C C . ASN A 1 290 ? 21.675 -15.501 16.287 1.000 58.191 290 ASN A C 1
ATOM 4256 O O . ASN A 1 290 ? 22.381 -16.511 16.336 1.000 57.072 290 ASN A O 1
ATOM 4267 N N . GLU A 1 291 ? 20.577 -15.366 17.022 1.000 51.538 291 GLU A N 1
ATOM 4268 C CA . GLU A 1 291 ? 20.091 -16.446 17.859 1.000 55.861 291 GLU A CA 1
ATOM 4269 C C . GLU A 1 291 ? 19.669 -17.656 17.029 1.000 56.791 291 GLU A C 1
ATOM 4270 O O . GLU A 1 291 ? 19.934 -18.781 17.440 1.000 59.194 291 GLU A O 1
ATOM 4282 N N . VAL A 1 292 ? 19.023 -17.434 15.872 1.000 54.774 292 VAL A N 1
ATOM 4283 C CA . VAL A 1 292 ? 18.640 -18.537 14.998 1.000 55.145 292 VAL A CA 1
ATOM 4284 C C . VAL A 1 292 ? 19.909 -19.249 14.514 1.000 63.461 292 VAL A C 1
ATOM 4285 O O . VAL A 1 292 ? 19.982 -20.484 14.514 1.000 60.266 292 VAL A O 1
ATOM 4298 N N . GLU A 1 293 ? 20.910 -18.458 14.118 1.000 61.421 293 GLU A N 1
ATOM 4299 C CA . GLU A 1 293 ? 22.158 -19.001 13.610 1.000 72.818 293 GLU A CA 1
ATOM 4300 C C . GLU A 1 293 ? 22.834 -19.896 14.647 1.000 72.508 293 GLU A C 1
ATOM 4301 O O . GLU A 1 293 ? 23.216 -21.021 14.312 1.000 74.393 293 GLU A 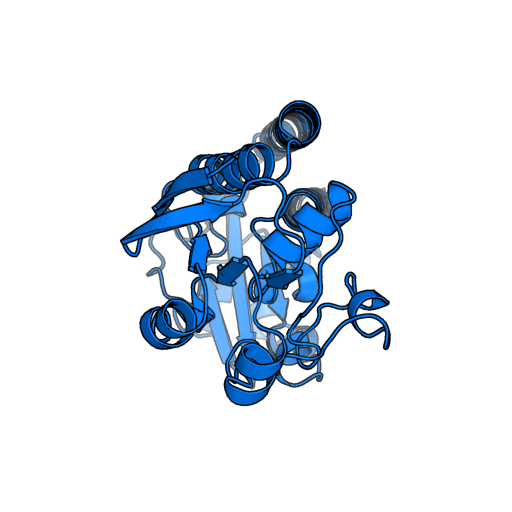O 1
ATOM 4313 N N . LYS A 1 294 ? 22.995 -19.386 15.881 1.000 66.821 294 LYS A N 1
ATOM 4314 C CA . LYS A 1 294 ? 23.569 -20.161 16.973 1.000 72.003 294 LYS A CA 1
ATOM 4315 C C . LYS A 1 294 ? 22.789 -21.454 17.147 1.000 70.248 294 LYS A C 1
ATOM 4316 O O . LYS A 1 294 ? 23.380 -22.505 17.360 1.000 72.181 294 LYS A O 1
ATOM 4335 N N . GLY A 1 295 ? 21.463 -21.347 17.050 1.000 63.158 295 GLY A N 1
ATOM 4336 C CA . GLY A 1 295 ? 20.573 -22.454 17.339 1.000 64.142 295 GLY A CA 1
ATOM 4337 C C . GLY A 1 295 ? 20.797 -23.633 16.400 1.000 66.501 295 GLY A C 1
ATOM 4338 O O . GLY A 1 295 ? 20.725 -24.779 16.835 1.000 65.415 295 GLY A O 1
ATOM 4342 N N . ILE A 1 296 ? 21.077 -23.327 15.125 1.000 67.340 296 ILE A N 1
ATOM 4343 C CA . ILE A 1 296 ? 21.234 -24.337 14.089 1.000 70.235 296 ILE A CA 1
ATOM 4344 C C . ILE A 1 296 ? 22.712 -24.682 13.851 1.000 73.232 296 ILE A C 1
ATOM 4345 O O . ILE A 1 296 ? 22.982 -25.470 12.957 1.000 76.076 296 ILE A O 1
ATOM 4361 N N . GLU A 1 297 ? 23.661 -24.086 14.599 1.000 76.765 297 GLU A N 1
ATOM 4362 C CA . GLU A 1 297 ? 25.080 -24.411 14.478 1.000 81.248 297 GLU A CA 1
ATOM 4363 C C . GLU A 1 297 ? 25.427 -25.555 15.436 1.000 81.641 297 GLU A C 1
ATOM 4364 O O . GLU A 1 297 ? 25.855 -26.587 14.928 1.000 81.543 297 GLU A O 1
#

Solvent-accessible surface area: 12818 Å² total; per-residue (Å²): 146,110,36,48,11,146,28,131,64,33,117,10,126,1,116,53,134,10,143,79,0,0,0,1,26,1,0,3,0,0,0,0,40,102,9,66,16,117,5,32,0,0,0,36,82,42,18,0,55,51,2,108,118,3,114,69,113,146,12,63,70,0,18,6,7,120,134,25,66,53,122,59,0,79,119,14,63,7,50,0,0,0,0,13,48,72,4,36,157,31,26,115,122,0,35,150,39,8,51,1,1,27,9,17,50,59,39,139,75,17,41,89,15,2,20,95,20,0,90,20,0,0,103,0,11,32,49,88,175,79,1,64,152,40,11,79,57,7,64,141,49,16,114,56,2,77,47,84,9,121,142,142,60,24,94,1,1,0,0,4,0,35,61,43,162,7,11,1,2,0,35,10,1,57,1,1,1,0,18,72,22,0,25,10,79,36,23,25,62,133,10,107,66,43,87,81,14,61,94,25,58,52,101,43,0,13,127,69,61,0,47,30,0,0,0,0,15,51,18,26,21,76,58,57,149,105,23,2,113,154,17,0,54,39,156,51,0,85,125,0,48,0,73,148,98,133,55,27,24,79,2,50,16,30,32,6,6,10,15,15,6,0,6,48,0,0,31,51,5,0,56,24,0,25,116,6,23,98